Protein AF-A0A0R0M544-F1 (afdb_monomer)

Sequence (242 aa):
MTKYNQKIAHIERIIMSGCTCKTCDVNGPKRNYKEYPSLDCNINCKKNGKVEQECSCSGSFKCPGGKNVFHSDHFLSLEKLKTSQEGDPKSENIIKNCIDVGDEVEHISILFRDTVKDDTLIANLFVTNSGINPSNPNSLHNINFPIDIFQNKTDIQIGTGEINKNPANMTNNDLQSQYYDYETENFCEQIGGDFFEDGNVTTALIGSLFFLSALSIGLGFLYEKYRKKTKKTNPEDSNNVI

Secondary structure (DSSP, 8-state):
-------EEEEEEEEETTEEEE-EEEE-SS-EEEE--EEEEEEE--TTS--EEEEEEE--TTSTT---EEEETTSB-HHHHHH--BS-HHHHHHHHIIIII--SEEEEEEEEEEEEETTEEEEEEEEEETTS-TTS-EEEEEEEEEGGGBSSGGGEEEEEE-------------------------------S-----TTTHHHHHHHHHHHHHHHHHHHHHHHHHHHHHTT--S-SSS---

Mean predicted aligned error: 16.45 Å

Nearest PDB structures (foldseek):
  7xy1-assembly1_A  TM=2.026E-01  e=3.490E-01  Klebsiella phage Kp9
  3kg8-assembly1_A  TM=1.741E-01  e=7.824E+00  Lyngbya majuscula

Foldseek 3Di:
DDPPQPFWKFFQWFQAPQFIDGKAWAQDPVHIDIDGKKKKKKWFQDAVDQIWIKMKIWYDCRHDLGIAIDIDRAFFDLVCCLPFWPDDVVSNCQSVCSHPGSAQWGMKMWIWDRIDDPQWIFIKIWTDTPPDDPPDTDIDGGTIGHCVRTPDSVSTDMDIDRPPPPPPDDDDDDDDDDDDDDPRDNDGPRPPDDPPPPPPPVCVVVVVVVVVVVVVVVVVVVVVVVVVVVVPDDPPDPDDDD

Organism: NCBI:txid146866

Radius of gyration: 29.12 Å; Cα contacts (8 Å, |Δi|>4): 395; chains: 1; bounding box: 126×42×43 Å

pLDDT: mean 72.53, std 20.93, range [26.78, 96.5]

Structure (mmCIF, N/CA/C/O backbone):
data_AF-A0A0R0M544-F1
#
_entry.id   AF-A0A0R0M544-F1
#
loop_
_atom_site.group_PDB
_atom_site.id
_atom_site.type_symbol
_atom_site.label_atom_id
_atom_site.label_alt_id
_atom_site.label_comp_id
_atom_site.label_asym_id
_atom_site.label_entity_id
_atom_site.label_seq_id
_atom_site.pdbx_PDB_ins_code
_atom_site.Cartn_x
_atom_site.Cartn_y
_atom_site.Cartn_z
_atom_site.occupancy
_atom_site.B_iso_or_equiv
_atom_site.auth_seq_id
_atom_site.auth_comp_id
_atom_site.auth_asym_id
_atom_site.auth_atom_id
_atom_site.pdbx_PDB_model_num
ATOM 1 N N . MET A 1 1 ? 36.019 -11.317 -4.152 1.00 37.19 1 MET A N 1
ATOM 2 C CA . MET A 1 1 ? 34.815 -10.740 -3.514 1.00 37.19 1 MET A CA 1
ATOM 3 C C . MET A 1 1 ? 33.640 -10.936 -4.452 1.00 37.19 1 MET A C 1
ATOM 5 O O . MET A 1 1 ? 33.582 -10.294 -5.493 1.00 37.19 1 MET A O 1
ATOM 9 N N . THR A 1 2 ? 32.774 -11.893 -4.141 1.00 35.91 2 THR A N 1
ATOM 10 C CA . THR A 1 2 ? 31.598 -12.244 -4.943 1.00 35.91 2 THR A CA 1
ATOM 11 C C . THR A 1 2 ? 30.612 -11.079 -4.890 1.00 35.91 2 THR A C 1
ATOM 13 O O . THR A 1 2 ? 30.138 -10.724 -3.812 1.00 35.91 2 THR A O 1
ATOM 16 N N . LYS A 1 3 ? 30.344 -10.435 -6.033 1.00 39.41 3 LYS A N 1
ATOM 17 C CA . LYS A 1 3 ? 29.263 -9.450 -6.147 1.00 39.41 3 LYS A CA 1
ATOM 18 C C . LYS A 1 3 ? 27.957 -10.208 -5.915 1.00 39.41 3 LYS A C 1
ATOM 20 O O . LYS A 1 3 ? 27.537 -10.975 -6.775 1.00 39.41 3 LYS A O 1
ATOM 25 N N . TYR A 1 4 ? 27.361 -10.056 -4.736 1.00 44.44 4 TYR A N 1
ATOM 26 C CA . TYR A 1 4 ? 26.004 -10.527 -4.492 1.00 44.44 4 TYR A CA 1
ATOM 27 C C . TYR A 1 4 ? 25.073 -9.707 -5.385 1.00 44.44 4 TYR A C 1
ATOM 29 O O . TYR A 1 4 ? 24.724 -8.573 -5.061 1.00 44.44 4 TYR A O 1
ATOM 37 N N . ASN A 1 5 ? 24.703 -10.271 -6.532 1.00 47.81 5 ASN A N 1
ATOM 38 C CA . ASN A 1 5 ? 23.567 -9.802 -7.309 1.00 47.81 5 ASN A CA 1
ATOM 39 C C . ASN A 1 5 ? 22.312 -10.139 -6.495 1.00 47.81 5 ASN A C 1
ATOM 41 O O . ASN A 1 5 ? 21.701 -11.187 -6.685 1.00 47.81 5 ASN A O 1
ATOM 45 N N . GLN A 1 6 ? 21.967 -9.292 -5.523 1.00 56.00 6 GLN A N 1
ATOM 46 C CA . GLN A 1 6 ? 20.642 -9.351 -4.921 1.00 56.00 6 GLN A CA 1
ATOM 47 C C . GLN A 1 6 ? 19.646 -9.016 -6.029 1.00 56.00 6 GLN A C 1
ATOM 49 O O . GLN A 1 6 ? 19.652 -7.904 -6.557 1.00 56.00 6 GLN A O 1
ATOM 54 N N . LYS A 1 7 ? 18.836 -10.005 -6.412 1.00 66.12 7 LYS A N 1
ATOM 55 C CA . LYS A 1 7 ? 17.634 -9.765 -7.205 1.00 66.12 7 LYS A CA 1
ATOM 56 C C . LYS A 1 7 ? 16.726 -8.899 -6.344 1.00 66.12 7 LYS A C 1
ATOM 58 O O . LYS A 1 7 ? 16.333 -9.321 -5.260 1.00 66.12 7 LYS A O 1
ATOM 63 N N . ILE A 1 8 ? 16.485 -7.675 -6.789 1.00 79.94 8 ILE A N 1
ATOM 64 C CA . ILE A 1 8 ? 15.578 -6.752 -6.115 1.00 79.94 8 ILE A CA 1
ATOM 65 C C . ILE A 1 8 ? 14.262 -6.831 -6.880 1.00 79.94 8 ILE A C 1
ATOM 67 O O . ILE A 1 8 ? 14.240 -6.746 -8.112 1.00 79.94 8 ILE A O 1
ATOM 71 N N . ALA A 1 9 ? 13.184 -7.082 -6.149 1.00 89.50 9 ALA A N 1
ATOM 72 C CA . ALA A 1 9 ? 11.846 -7.086 -6.703 1.00 89.50 9 ALA A CA 1
ATOM 73 C C . ALA A 1 9 ? 11.244 -5.682 -6.580 1.00 89.50 9 ALA A C 1
ATOM 75 O O . ALA A 1 9 ? 11.550 -4.954 -5.635 1.00 89.50 9 ALA A O 1
ATOM 76 N N . HIS A 1 10 ? 10.419 -5.295 -7.549 1.00 92.00 10 HIS A N 1
ATOM 77 C CA . HIS A 1 10 ? 9.778 -3.987 -7.597 1.00 92.00 10 HIS A CA 1
ATOM 78 C C . HIS A 1 10 ? 8.298 -4.110 -7.976 1.00 92.00 10 HIS A C 1
ATOM 80 O O . HIS A 1 10 ? 7.918 -5.032 -8.698 1.00 92.00 10 HIS A O 1
ATOM 86 N N . ILE A 1 11 ? 7.469 -3.167 -7.532 1.00 92.31 11 ILE A N 1
ATOM 87 C CA . ILE A 1 11 ? 6.083 -3.022 -7.984 1.00 92.31 11 ILE A CA 1
ATOM 88 C C . ILE A 1 11 ? 6.096 -2.545 -9.438 1.00 92.31 11 ILE A C 1
ATOM 90 O O . ILE A 1 11 ? 6.441 -1.401 -9.719 1.00 92.31 11 ILE A O 1
ATOM 94 N N . GLU A 1 12 ? 5.704 -3.402 -10.377 1.00 92.38 12 GLU A N 1
ATOM 95 C CA . GLU A 1 12 ? 5.626 -3.042 -11.797 1.00 92.38 12 GLU A CA 1
ATOM 96 C C . GLU A 1 12 ? 4.269 -2.461 -12.189 1.00 92.38 12 GLU A C 1
ATOM 98 O O . GLU A 1 12 ? 4.176 -1.649 -13.117 1.00 92.38 12 GLU A O 1
ATOM 103 N N . ARG A 1 13 ? 3.211 -2.876 -11.487 1.00 92.25 13 ARG A N 1
ATOM 104 C CA . ARG A 1 13 ? 1.839 -2.465 -11.770 1.00 92.25 13 ARG A CA 1
ATOM 105 C C . ARG A 1 13 ? 1.006 -2.390 -10.499 1.00 92.25 13 ARG A C 1
ATOM 107 O O . ARG A 1 13 ? 1.113 -3.263 -9.641 1.00 92.25 13 ARG A O 1
ATOM 114 N N . ILE A 1 14 ? 0.147 -1.381 -10.442 1.00 93.38 14 ILE A N 1
ATOM 115 C CA . ILE A 1 14 ? -0.901 -1.189 -9.443 1.00 93.38 14 ILE A CA 1
ATOM 116 C C . ILE A 1 14 ? -2.210 -0.976 -10.196 1.00 93.38 14 ILE A C 1
ATOM 118 O O . ILE A 1 14 ? -2.293 -0.080 -11.037 1.00 93.38 14 ILE A O 1
ATOM 122 N N . ILE A 1 15 ? -3.217 -1.792 -9.913 1.00 91.44 15 ILE A N 1
ATOM 123 C CA . ILE A 1 15 ? -4.563 -1.668 -10.467 1.00 91.44 15 ILE A CA 1
ATOM 124 C C . ILE A 1 15 ? -5.453 -1.091 -9.375 1.00 91.44 15 ILE A C 1
ATOM 126 O O . ILE A 1 15 ? -5.646 -1.710 -8.340 1.00 91.44 15 ILE A O 1
ATOM 130 N N . MET A 1 16 ? -5.998 0.097 -9.597 1.00 91.06 16 MET A N 1
ATOM 131 C CA . MET A 1 16 ? -6.811 0.809 -8.622 1.00 91.06 16 MET A CA 1
ATOM 132 C C . MET A 1 16 ? -8.081 1.311 -9.299 1.00 91.06 16 MET A C 1
ATOM 134 O O . MET A 1 16 ? -8.016 2.062 -10.272 1.00 91.06 16 MET A O 1
ATOM 138 N N . SER A 1 17 ? -9.242 0.863 -8.813 1.00 85.19 17 SER A N 1
ATOM 139 C CA . SER A 1 17 ? -10.556 1.248 -9.356 1.00 85.19 17 SER A CA 1
ATOM 140 C C . SER A 1 17 ? -10.690 1.001 -10.873 1.00 85.19 17 SER A C 1
ATOM 142 O O . SER A 1 17 ? -11.309 1.781 -11.590 1.00 85.19 17 SER A O 1
ATOM 144 N N . GLY A 1 18 ? -10.075 -0.076 -11.380 1.00 83.25 18 GLY A N 1
ATOM 145 C CA . GLY A 1 18 ? -10.061 -0.424 -12.810 1.00 83.25 18 GLY A CA 1
ATOM 146 C C . GLY A 1 18 ? -9.061 0.365 -13.668 1.00 83.25 18 GLY A C 1
ATOM 147 O O . GLY A 1 18 ? -8.950 0.099 -14.865 1.00 83.25 18 GLY A O 1
ATOM 148 N N . CYS A 1 19 ? -8.309 1.293 -13.072 1.00 87.06 19 CYS A N 1
ATOM 149 C CA . CYS A 1 19 ? -7.230 2.034 -13.717 1.00 87.06 19 CYS A CA 1
ATOM 150 C C . CYS A 1 19 ? -5.865 1.467 -13.327 1.00 87.06 19 CYS A C 1
ATOM 152 O O . CYS A 1 19 ? -5.709 0.860 -12.271 1.00 87.06 19 CYS A O 1
ATOM 154 N N . THR A 1 20 ? -4.864 1.654 -14.187 1.00 89.69 20 THR A N 1
ATOM 155 C CA . THR A 1 20 ? -3.539 1.055 -14.002 1.00 89.69 20 THR A CA 1
ATOM 156 C C . THR A 1 20 ? -2.454 2.118 -13.856 1.00 89.69 20 THR A C 1
ATOM 158 O O . THR A 1 20 ? -2.200 2.882 -14.785 1.00 89.69 20 THR A O 1
ATOM 161 N N . CYS A 1 21 ? -1.735 2.100 -12.735 1.00 90.75 21 CYS A N 1
ATOM 162 C CA . CYS A 1 21 ? -0.418 2.717 -12.612 1.00 90.75 21 CYS A CA 1
ATOM 163 C C . CYS A 1 21 ? 0.647 1.672 -12.955 1.00 90.75 21 CYS A C 1
ATOM 165 O O . CYS A 1 21 ? 0.691 0.608 -12.341 1.00 90.75 21 CYS A O 1
ATOM 167 N N . LYS A 1 22 ? 1.508 1.947 -13.935 1.00 91.25 22 LYS A N 1
ATOM 168 C CA . LYS A 1 22 ? 2.548 1.013 -14.391 1.00 91.25 22 LYS A CA 1
ATOM 169 C C . LYS A 1 22 ? 3.903 1.692 -14.494 1.00 91.25 22 LYS A C 1
ATOM 171 O O . LYS A 1 22 ? 3.987 2.913 -14.615 1.00 91.25 22 LYS A O 1
ATOM 176 N N . THR A 1 23 ? 4.956 0.884 -14.481 1.00 90.94 23 THR A N 1
ATOM 177 C CA . THR A 1 23 ? 6.313 1.348 -14.780 1.00 90.94 23 THR A CA 1
ATOM 178 C C . THR A 1 23 ? 6.417 1.944 -16.174 1.00 90.94 23 THR A C 1
ATOM 180 O O . THR A 1 23 ? 5.726 1.501 -17.095 1.00 90.94 23 THR A O 1
ATOM 183 N N . CYS A 1 24 ? 7.360 2.863 -16.354 1.00 89.12 24 CYS A N 1
ATOM 184 C CA . CYS A 1 24 ? 7.710 3.406 -17.659 1.00 89.12 24 CYS A CA 1
ATOM 185 C C . CYS A 1 24 ? 9.232 3.487 -17.831 1.00 89.12 24 CYS A C 1
ATOM 187 O O . CYS A 1 24 ? 9.973 3.664 -16.860 1.00 89.12 24 CYS A O 1
ATOM 189 N N . ASP A 1 25 ? 9.693 3.385 -19.076 1.00 89.88 25 ASP A N 1
ATOM 190 C CA . ASP A 1 25 ? 11.085 3.654 -19.425 1.00 89.88 25 ASP A CA 1
ATOM 191 C C . ASP A 1 25 ? 11.273 5.155 -19.678 1.00 89.88 25 ASP A C 1
ATOM 193 O O . ASP A 1 25 ? 10.576 5.765 -20.492 1.00 89.88 25 ASP A O 1
ATOM 197 N N . VAL A 1 26 ? 12.238 5.752 -18.982 1.00 87.25 26 VAL A N 1
ATOM 198 C CA . VAL A 1 26 ? 12.587 7.169 -19.086 1.00 87.25 26 VAL A CA 1
ATOM 199 C C . VAL A 1 26 ? 13.962 7.310 -19.717 1.00 87.25 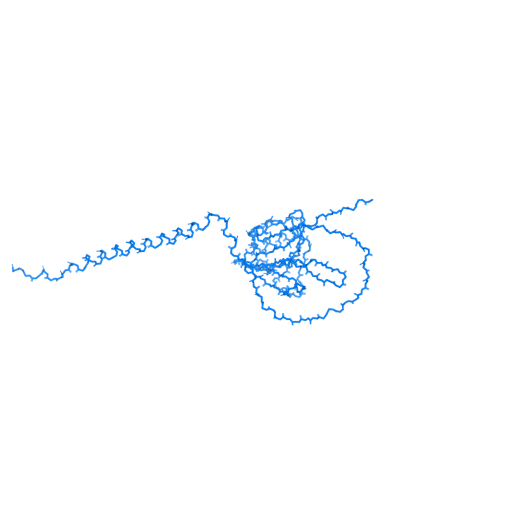26 VAL A C 1
ATOM 201 O O . VAL A 1 26 ? 14.952 6.740 -19.247 1.00 87.25 26 VAL A O 1
ATOM 204 N N . ASN A 1 27 ? 14.039 8.132 -20.763 1.00 86.69 27 ASN A N 1
ATOM 205 C CA . ASN A 1 27 ? 15.296 8.494 -21.406 1.00 86.69 27 ASN A CA 1
ATOM 206 C C . ASN A 1 27 ? 16.001 9.571 -20.572 1.00 86.69 27 ASN A C 1
ATOM 208 O O . ASN A 1 27 ? 15.703 10.760 -20.671 1.00 86.69 27 ASN A O 1
ATOM 212 N N . GLY A 1 28 ? 16.917 9.149 -19.701 1.00 78.44 28 GLY A N 1
ATOM 213 C CA . GLY A 1 28 ? 17.745 10.060 -18.919 1.00 78.44 28 GLY A CA 1
ATOM 214 C C . GLY A 1 28 ? 18.940 10.601 -19.711 1.00 78.44 28 GLY A C 1
ATOM 215 O O . GLY A 1 28 ? 19.408 9.952 -20.645 1.00 78.44 28 GLY A O 1
ATOM 216 N N . PRO A 1 29 ? 19.540 11.726 -19.280 1.00 77.81 29 PRO A N 1
ATOM 217 C CA . PRO A 1 29 ? 20.679 12.345 -19.970 1.00 77.81 29 PRO A CA 1
ATOM 218 C C . PRO A 1 29 ? 21.936 11.460 -20.030 1.00 77.81 29 PRO A C 1
ATOM 220 O O . PRO A 1 29 ? 22.823 11.704 -20.839 1.00 77.81 29 PRO A O 1
ATOM 223 N N . LYS A 1 30 ? 22.039 10.447 -19.158 1.00 80.88 30 LYS A N 1
ATOM 224 C CA . LYS A 1 30 ? 23.198 9.538 -19.073 1.00 80.88 30 LYS A CA 1
ATOM 225 C C . LYS A 1 30 ? 22.870 8.085 -19.398 1.00 80.88 30 LYS A C 1
ATOM 227 O O . LYS A 1 30 ? 23.765 7.328 -19.759 1.00 80.88 30 LYS A O 1
ATOM 232 N N . ARG A 1 31 ? 21.621 7.675 -19.184 1.00 82.19 31 ARG A N 1
ATOM 233 C CA . ARG A 1 31 ? 21.133 6.315 -19.419 1.00 82.19 31 ARG A CA 1
ATOM 234 C C . ARG A 1 31 ? 19.617 6.293 -19.361 1.00 82.19 31 ARG A C 1
ATOM 236 O O . ARG A 1 31 ? 19.020 7.089 -18.634 1.00 82.19 31 ARG A O 1
ATOM 243 N N . ASN A 1 32 ? 19.042 5.310 -20.032 1.00 86.12 32 ASN A N 1
ATOM 244 C CA . ASN A 1 32 ? 17.647 4.956 -19.844 1.00 86.12 32 ASN A CA 1
ATOM 245 C C . ASN A 1 32 ? 17.492 4.254 -18.493 1.00 86.12 32 ASN A C 1
ATOM 247 O O . ASN A 1 32 ? 18.381 3.511 -18.061 1.00 86.12 32 ASN A O 1
ATOM 251 N N . TYR A 1 33 ? 16.396 4.528 -17.801 1.00 86.62 33 TYR A N 1
ATOM 252 C CA . TYR A 1 33 ? 16.069 3.903 -16.525 1.00 86.62 33 TYR A CA 1
ATOM 253 C C . TYR A 1 33 ? 14.560 3.718 -16.401 1.00 86.62 33 TYR A C 1
ATOM 255 O O . TYR A 1 33 ? 13.795 4.423 -17.054 1.00 86.62 33 TYR A O 1
ATOM 263 N N . LYS A 1 34 ? 14.147 2.769 -15.560 1.00 89.38 34 LYS A N 1
ATOM 264 C CA . LYS A 1 34 ? 12.739 2.553 -15.234 1.00 89.38 34 LYS A CA 1
ATOM 265 C C . LYS A 1 34 ? 12.322 3.456 -14.080 1.00 89.38 34 LYS A C 1
ATOM 267 O O . LYS A 1 34 ? 13.028 3.520 -13.074 1.00 89.38 34 LYS A O 1
ATOM 272 N N . GLU A 1 35 ? 11.186 4.121 -14.233 1.00 90.31 35 GLU A N 1
ATOM 273 C CA . GLU A 1 35 ? 10.434 4.716 -13.127 1.00 90.31 35 GLU A CA 1
ATOM 274 C C . GLU A 1 35 ? 9.317 3.749 -12.721 1.00 90.31 35 GLU A C 1
ATOM 276 O O . GLU A 1 35 ? 8.675 3.136 -13.581 1.00 90.31 35 GLU A O 1
ATOM 281 N N . TYR A 1 36 ? 9.092 3.621 -11.416 1.00 91.81 36 TYR A N 1
ATOM 282 C CA . TYR A 1 36 ? 8.084 2.737 -10.831 1.00 91.81 36 TYR A CA 1
ATOM 283 C C . TYR A 1 36 ? 6.892 3.552 -10.315 1.00 91.81 36 TYR A C 1
ATOM 285 O O . TYR A 1 36 ? 7.071 4.716 -9.943 1.00 91.81 36 TYR A O 1
ATOM 293 N N . PRO A 1 37 ? 5.673 2.983 -10.312 1.00 92.19 37 PRO A N 1
ATOM 294 C CA . PRO A 1 37 ? 4.515 3.663 -9.754 1.00 92.19 37 PRO A CA 1
ATOM 295 C C . PRO A 1 37 ? 4.693 3.887 -8.248 1.00 92.19 37 PRO A C 1
ATOM 297 O O . PRO A 1 37 ? 5.232 3.034 -7.541 1.00 92.19 37 PRO A O 1
ATOM 300 N N . SER A 1 38 ? 4.214 5.026 -7.753 1.00 92.19 38 SER A N 1
ATOM 301 C CA . SER A 1 38 ? 4.112 5.287 -6.318 1.00 92.19 38 SER A CA 1
ATOM 302 C C . SER A 1 38 ? 2.742 4.878 -5.788 1.00 92.19 38 SER A C 1
ATOM 304 O O . SER A 1 38 ? 1.753 4.902 -6.525 1.00 92.19 38 SER A O 1
ATOM 306 N N . LEU A 1 39 ? 2.693 4.533 -4.502 1.00 95.25 39 LEU A N 1
ATOM 307 C CA . LEU A 1 39 ? 1.472 4.214 -3.772 1.00 95.25 39 LEU A CA 1
ATOM 308 C C . LEU A 1 39 ? 1.488 4.927 -2.421 1.00 95.25 39 LEU A C 1
ATOM 310 O O . LEU A 1 39 ? 2.406 4.725 -1.624 1.00 95.25 39 LEU A O 1
ATOM 314 N N . ASP A 1 40 ? 0.465 5.733 -2.175 1.00 95.44 40 ASP A N 1
ATOM 315 C CA . ASP A 1 40 ? 0.236 6.432 -0.911 1.00 95.44 40 ASP A CA 1
ATOM 316 C C . ASP A 1 40 ? -1.172 6.110 -0.421 1.00 95.44 40 ASP A C 1
ATOM 318 O O . ASP A 1 40 ? -2.113 6.126 -1.211 1.00 95.44 40 ASP A O 1
ATOM 322 N N . CYS A 1 41 ? -1.312 5.799 0.859 1.00 96.50 41 CYS A N 1
ATOM 323 C CA . CYS A 1 41 ? -2.588 5.522 1.492 1.00 96.50 41 CYS A CA 1
ATOM 324 C C . CYS A 1 41 ? -2.769 6.384 2.732 1.00 96.50 41 CYS A C 1
ATOM 326 O O . CYS A 1 41 ? -2.045 6.244 3.717 1.00 96.50 41 CYS A O 1
ATOM 328 N N . ASN A 1 42 ? -3.790 7.225 2.688 1.00 94.88 42 ASN A N 1
ATOM 329 C CA . ASN A 1 42 ? -4.247 8.061 3.781 1.00 94.88 42 ASN A CA 1
ATOM 330 C C . ASN A 1 42 ? -5.345 7.325 4.545 1.00 94.88 42 ASN A C 1
ATOM 332 O O . ASN A 1 42 ? -6.256 6.768 3.939 1.00 94.88 42 ASN A O 1
ATOM 336 N N . ILE A 1 43 ? -5.264 7.297 5.871 1.00 94.38 43 ILE A N 1
ATOM 337 C CA . ILE A 1 43 ? -6.261 6.676 6.741 1.00 94.38 43 ILE A CA 1
ATOM 338 C C . ILE A 1 43 ? -6.684 7.716 7.767 1.00 94.38 43 ILE A C 1
ATOM 340 O O . ILE A 1 43 ? -5.879 8.204 8.562 1.00 94.38 43 ILE A O 1
ATOM 344 N N . ASN A 1 44 ? -7.968 8.051 7.732 1.00 92.19 44 ASN A N 1
ATOM 345 C CA . ASN A 1 44 ? -8.590 8.984 8.648 1.00 92.19 44 ASN A CA 1
ATOM 346 C C . ASN A 1 44 ? -9.087 8.221 9.881 1.00 92.19 44 ASN A C 1
ATOM 348 O O . ASN A 1 44 ? -10.001 7.390 9.798 1.00 92.19 44 ASN A O 1
ATOM 352 N N . CYS A 1 45 ? -8.457 8.491 11.018 1.00 90.94 45 CYS A N 1
ATOM 353 C CA . CYS A 1 45 ? -8.712 7.812 12.275 1.00 90.94 45 CYS A CA 1
ATOM 354 C C . CYS A 1 45 ? -9.935 8.469 12.930 1.00 90.94 45 CYS A C 1
ATOM 356 O O . CYS A 1 45 ? -9.905 9.641 13.300 1.00 90.94 45 CYS A O 1
ATOM 358 N N . LYS A 1 46 ? -11.048 7.740 13.062 1.00 81.94 46 LYS A N 1
ATOM 359 C CA . LYS A 1 46 ? -12.288 8.295 13.628 1.00 81.94 46 LYS A CA 1
ATOM 360 C C . LYS A 1 46 ? -12.635 7.632 14.951 1.00 81.94 46 LYS A C 1
ATOM 362 O O . LYS A 1 46 ? -12.976 6.452 14.981 1.00 81.94 46 LYS A O 1
ATOM 367 N N . LYS A 1 47 ? -12.671 8.420 16.030 1.00 77.06 47 LYS A N 1
ATOM 368 C CA . LYS A 1 47 ? -13.248 7.976 17.303 1.00 77.06 47 LYS A CA 1
ATOM 369 C C . LYS A 1 47 ? -14.734 7.667 17.115 1.00 77.06 47 LYS A C 1
ATOM 371 O O . LYS A 1 47 ? -15.506 8.546 16.734 1.00 77.06 47 LYS A O 1
ATOM 376 N N . ASN A 1 48 ? -15.144 6.435 17.418 1.00 73.50 48 ASN A N 1
ATOM 377 C CA . ASN A 1 48 ? -16.537 5.967 17.326 1.00 73.50 48 ASN A CA 1
ATOM 378 C C . ASN A 1 48 ? -17.168 6.078 15.922 1.00 73.50 48 ASN A C 1
ATOM 380 O O . ASN A 1 48 ? -18.392 6.162 15.797 1.00 73.50 48 ASN A O 1
ATOM 384 N N . GLY A 1 49 ? -16.350 6.090 14.868 1.00 79.69 49 GLY A N 1
ATOM 385 C CA . GLY A 1 49 ? -16.796 6.163 13.479 1.00 79.69 49 GLY A CA 1
ATOM 386 C C . GLY A 1 49 ? -16.221 5.035 12.634 1.00 79.69 49 GLY A C 1
ATOM 387 O O . GLY A 1 49 ? -15.341 4.293 13.062 1.00 79.69 49 GLY A O 1
ATOM 388 N N . LYS A 1 50 ? -16.713 4.913 11.399 1.00 86.06 50 LYS A N 1
ATOM 389 C CA . LYS A 1 50 ? -16.060 4.056 10.412 1.00 86.06 50 LYS A CA 1
ATOM 390 C C . LYS A 1 50 ? -14.755 4.728 9.986 1.00 86.06 50 LYS A C 1
ATOM 392 O O . LYS A 1 50 ? -14.783 5.870 9.533 1.00 86.06 50 LYS A O 1
ATOM 397 N N . VAL A 1 51 ? -13.646 4.012 10.124 1.00 91.44 51 VAL A N 1
ATOM 398 C CA . VAL A 1 51 ? -12.347 4.423 9.584 1.00 91.44 51 VAL A CA 1
ATOM 399 C C . VAL A 1 51 ? -12.465 4.537 8.068 1.00 91.44 51 VAL A C 1
ATOM 401 O O . VAL A 1 51 ? -12.964 3.626 7.401 1.00 91.44 51 VAL A O 1
ATOM 404 N N . GLU A 1 52 ? -12.026 5.670 7.539 1.00 92.06 52 GLU A N 1
ATOM 405 C CA . GLU A 1 52 ? -11.975 5.930 6.105 1.00 92.06 52 GLU A CA 1
ATOM 406 C C . GLU A 1 52 ? -10.531 5.817 5.647 1.00 92.06 52 GLU A C 1
ATOM 408 O O . GLU A 1 52 ? -9.615 6.236 6.352 1.00 92.06 52 GLU A O 1
ATOM 413 N N . GLN A 1 53 ? -10.333 5.236 4.473 1.00 94.31 53 GLN A N 1
ATOM 414 C CA . GLN A 1 53 ? -9.048 5.249 3.801 1.00 94.31 53 GLN A CA 1
ATOM 415 C C . GLN A 1 53 ? -9.237 5.863 2.423 1.00 94.31 53 GLN A C 1
ATOM 417 O O . GLN A 1 53 ? -10.303 5.717 1.831 1.00 94.31 53 GLN A O 1
ATOM 422 N N . GLU A 1 54 ? -8.187 6.481 1.916 1.00 95.94 54 GLU A N 1
ATOM 423 C CA . GLU A 1 54 ? -8.063 6.889 0.531 1.00 95.94 54 GLU A CA 1
ATOM 424 C C . GLU A 1 54 ? -6.638 6.567 0.091 1.00 95.94 54 GLU A C 1
ATOM 426 O O . GLU A 1 54 ? -5.664 7.140 0.582 1.00 95.94 54 GLU A O 1
ATOM 431 N N . CYS A 1 55 ? -6.510 5.618 -0.824 1.00 96.38 55 CYS A N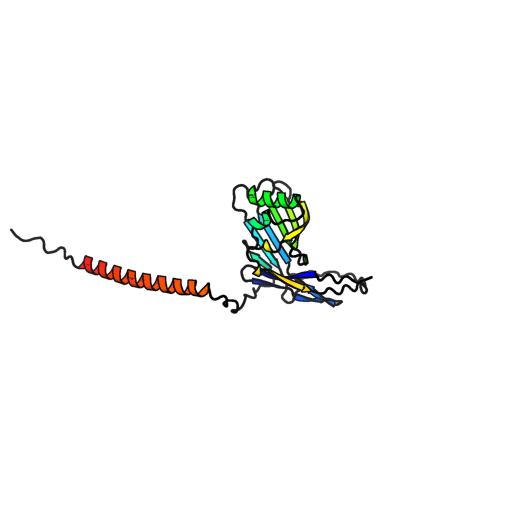 1
ATOM 432 C CA . CYS A 1 55 ? -5.251 5.306 -1.469 1.00 96.38 55 CYS A CA 1
ATOM 433 C C . CYS A 1 55 ? -5.183 5.973 -2.828 1.00 96.38 55 CYS A C 1
ATOM 435 O O . CYS A 1 55 ? -6.182 6.060 -3.538 1.00 96.38 55 CYS A O 1
ATOM 437 N N . SER A 1 56 ? -3.982 6.383 -3.210 1.00 95.19 56 SER A N 1
ATOM 438 C CA . SER A 1 56 ? -3.676 6.866 -4.541 1.00 95.19 56 SER A CA 1
ATOM 439 C C . SER A 1 56 ? -2.473 6.128 -5.105 1.00 95.19 56 SER A C 1
ATOM 441 O O . SER A 1 56 ? -1.469 5.919 -4.418 1.00 95.19 56 SER A O 1
ATOM 443 N N . CYS A 1 57 ? -2.570 5.731 -6.369 1.00 94.12 57 CYS A N 1
ATOM 444 C CA . CYS A 1 57 ? -1.403 5.339 -7.141 1.00 94.12 57 CYS A CA 1
ATOM 445 C C . CYS A 1 57 ? -1.062 6.449 -8.130 1.00 94.12 57 CYS A C 1
ATOM 447 O O . CYS A 1 57 ? -1.961 7.097 -8.673 1.00 94.12 57 CYS A O 1
ATOM 449 N N . SER A 1 58 ? 0.229 6.669 -8.390 1.00 90.75 58 SER A N 1
ATOM 450 C CA . SER A 1 58 ? 0.627 7.594 -9.450 1.00 90.75 58 SER A CA 1
ATOM 451 C C . SER A 1 58 ? 1.807 7.123 -10.285 1.00 90.75 58 SER A C 1
ATOM 453 O O . SER A 1 58 ? 2.746 6.508 -9.782 1.00 90.75 58 SER A O 1
ATOM 455 N N . GLY A 1 59 ? 1.747 7.424 -11.582 1.00 86.88 59 GLY A N 1
ATOM 456 C CA . GLY A 1 59 ? 2.894 7.323 -12.481 1.00 86.88 59 GLY A CA 1
ATOM 457 C C . GLY A 1 59 ? 3.869 8.486 -12.274 1.00 86.88 59 GLY A C 1
ATOM 458 O O . GLY A 1 59 ? 3.499 9.545 -11.768 1.00 86.88 59 GLY A O 1
ATOM 459 N N . SER A 1 60 ? 5.126 8.315 -12.684 1.00 82.12 60 SER A N 1
ATOM 460 C CA . SER A 1 60 ? 6.113 9.398 -12.619 1.00 82.12 60 SER A CA 1
ATOM 461 C C . SER A 1 60 ? 5.807 10.489 -13.648 1.00 82.12 60 SER A C 1
ATOM 463 O O . SER A 1 60 ? 5.493 10.197 -14.797 1.00 82.12 60 SER A O 1
ATOM 465 N N . PHE A 1 61 ? 6.009 11.758 -13.278 1.00 83.56 61 PHE A N 1
ATOM 466 C CA . PHE A 1 61 ? 5.937 12.897 -14.209 1.00 83.56 61 PHE A CA 1
ATOM 467 C C . PHE A 1 61 ? 6.957 12.803 -15.355 1.00 83.56 61 PHE A C 1
ATOM 469 O O . PHE A 1 61 ? 6.834 13.498 -16.358 1.00 83.56 61 PHE A O 1
ATOM 476 N N . LYS A 1 62 ? 7.978 11.951 -15.206 1.00 85.31 62 LYS A N 1
ATOM 477 C CA . LYS A 1 62 ? 8.984 11.694 -16.239 1.00 85.31 62 LYS A CA 1
ATOM 478 C C . LYS A 1 62 ? 8.545 10.645 -17.261 1.00 85.31 62 LYS A C 1
ATOM 480 O O . LYS A 1 62 ? 9.262 10.428 -18.237 1.00 85.31 62 LYS A O 1
ATOM 485 N N . CYS A 1 63 ? 7.417 9.974 -17.032 1.00 85.06 63 CYS A N 1
ATOM 486 C CA . CYS A 1 63 ? 6.882 9.008 -17.974 1.00 85.06 63 CYS A CA 1
ATOM 487 C C . CYS A 1 63 ? 6.353 9.699 -19.237 1.00 85.06 63 CYS A C 1
ATOM 489 O O . CYS A 1 63 ? 5.781 10.790 -19.153 1.00 85.06 63 CYS A O 1
ATOM 491 N N . PRO A 1 64 ? 6.471 9.055 -20.411 1.00 77.12 64 PRO A N 1
ATOM 492 C CA . PRO A 1 64 ? 5.713 9.462 -21.588 1.00 77.12 64 PRO A CA 1
ATOM 493 C C . PRO A 1 64 ? 4.214 9.458 -21.252 1.00 77.12 64 PRO A C 1
ATOM 495 O O . PRO A 1 64 ? 3.689 8.435 -20.819 1.00 77.12 64 PRO A O 1
ATOM 498 N N . GLY A 1 65 ? 3.543 10.600 -21.413 1.00 76.12 65 GLY A N 1
ATOM 499 C CA . GLY A 1 65 ? 2.144 10.786 -20.999 1.00 76.12 65 GLY A CA 1
ATOM 500 C C . GLY A 1 65 ? 1.953 11.479 -19.645 1.00 76.12 65 GLY A C 1
ATOM 501 O O . GLY A 1 65 ? 0.817 11.735 -19.268 1.00 76.12 65 GLY A O 1
ATOM 502 N N . GLY A 1 66 ? 3.034 11.837 -18.944 1.00 78.00 66 GLY A N 1
ATOM 503 C CA . GLY A 1 66 ? 2.973 12.643 -17.725 1.00 78.00 66 GLY A CA 1
ATOM 504 C C . GLY A 1 66 ? 2.544 11.871 -16.474 1.00 78.00 66 GLY A C 1
ATOM 505 O O . GLY A 1 66 ? 2.597 10.640 -16.414 1.00 78.00 66 GLY A O 1
ATOM 506 N N . LYS A 1 67 ? 2.171 12.624 -15.431 1.00 80.12 67 LYS A N 1
ATOM 507 C CA . LYS A 1 67 ? 1.735 12.076 -14.142 1.00 80.12 67 LYS A CA 1
ATOM 508 C C . LYS A 1 67 ? 0.246 11.744 -14.205 1.00 80.12 67 LYS A C 1
ATOM 510 O O . LYS A 1 67 ? -0.575 12.647 -14.128 1.00 80.12 67 LYS A O 1
ATOM 515 N N . ASN A 1 68 ? -0.077 10.456 -14.226 1.00 82.62 68 ASN A N 1
ATOM 516 C CA . ASN A 1 68 ? -1.438 9.980 -13.978 1.00 82.62 68 ASN A CA 1
ATOM 517 C C . ASN A 1 68 ? -1.611 9.641 -12.498 1.00 82.62 68 ASN A C 1
ATOM 519 O O . ASN A 1 68 ? -0.702 9.050 -11.908 1.00 82.62 68 ASN A O 1
ATOM 523 N N . VAL A 1 69 ? -2.758 9.994 -11.912 1.00 87.94 69 VAL A N 1
ATOM 524 C CA . VAL A 1 69 ? -3.113 9.672 -10.519 1.00 87.94 69 VAL A CA 1
ATOM 525 C C . VAL A 1 69 ? -4.493 9.030 -10.483 1.00 87.94 69 VAL A C 1
ATOM 527 O O . VAL A 1 69 ? -5.436 9.562 -11.068 1.00 87.94 69 VAL A O 1
ATOM 530 N N . PHE A 1 70 ? -4.609 7.903 -9.788 1.00 91.19 70 PHE A N 1
ATOM 531 C CA . PHE A 1 70 ? -5.873 7.196 -9.576 1.00 91.19 70 PHE A CA 1
ATOM 532 C C . PHE A 1 70 ? -6.087 6.949 -8.087 1.00 91.19 70 PHE A C 1
ATOM 534 O O . PHE A 1 70 ? -5.110 6.779 -7.363 1.00 91.19 70 PHE A O 1
ATOM 541 N N . HIS A 1 71 ? -7.352 6.925 -7.656 1.00 93.19 71 HIS A N 1
ATOM 542 C CA . HIS A 1 71 ? -7.748 6.863 -6.247 1.00 93.19 71 HIS A CA 1
ATOM 543 C C . HIS A 1 71 ? -8.658 5.656 -5.955 1.00 93.19 71 HIS A C 1
ATOM 545 O O . HIS A 1 71 ? -9.404 5.192 -6.829 1.00 93.19 71 HIS A O 1
ATOM 551 N N . SER A 1 72 ? -8.611 5.144 -4.723 1.00 92.25 72 SER A N 1
ATOM 552 C CA . SER A 1 72 ? -9.518 4.114 -4.203 1.00 92.25 72 SER A CA 1
ATOM 553 C C . SER A 1 72 ? -9.663 4.183 -2.685 1.00 92.25 72 SER A C 1
ATOM 555 O O . SER A 1 72 ? -8.673 4.215 -1.958 1.00 92.25 72 SER A O 1
ATOM 557 N N . ASP A 1 73 ? -10.904 4.063 -2.214 1.00 92.81 73 ASP A N 1
ATOM 558 C CA . ASP A 1 73 ? -11.241 4.091 -0.784 1.00 92.81 73 ASP A CA 1
ATOM 559 C C . ASP A 1 73 ? -11.215 2.703 -0.114 1.00 92.81 73 ASP A C 1
ATOM 561 O O . ASP A 1 73 ? -11.668 2.523 1.018 1.00 92.81 73 ASP A O 1
ATOM 565 N N . HIS A 1 74 ? -10.776 1.669 -0.834 1.00 89.12 74 HIS A N 1
ATOM 566 C CA . HIS A 1 74 ? -10.879 0.274 -0.386 1.00 89.12 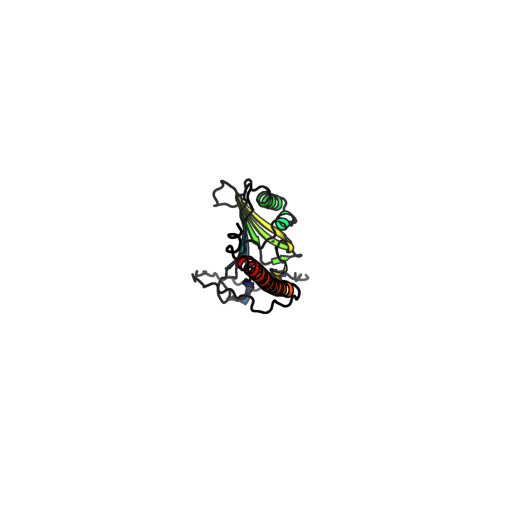74 HIS A CA 1
ATOM 567 C C . HIS A 1 74 ? -9.712 -0.594 -0.870 1.00 89.12 74 HIS A C 1
ATOM 569 O O . HIS A 1 74 ? -9.862 -1.802 -1.058 1.00 89.12 74 HIS A O 1
ATOM 575 N N . PHE A 1 75 ? -8.551 0.021 -1.086 1.00 93.38 75 PHE A N 1
ATOM 576 C CA . PHE A 1 75 ? -7.378 -0.662 -1.622 1.00 93.38 75 PHE A CA 1
ATOM 577 C C . PHE A 1 75 ? -6.658 -1.523 -0.572 1.00 93.38 75 PHE A C 1
ATOM 579 O O . PHE A 1 75 ? -6.238 -2.649 -0.854 1.00 93.38 75 PHE A O 1
ATOM 586 N N . LEU A 1 76 ? -6.543 -1.021 0.660 1.00 93.81 76 LEU A N 1
ATOM 587 C CA . LEU A 1 76 ? -5.968 -1.748 1.790 1.00 93.81 76 LEU A CA 1
ATOM 588 C C . LEU A 1 76 ? -7.039 -2.516 2.565 1.00 93.81 76 LEU A C 1
ATOM 590 O O . LEU A 1 76 ? -8.146 -2.033 2.804 1.00 93.81 76 LEU A O 1
ATOM 594 N N . SER A 1 77 ? -6.665 -3.686 3.068 1.00 94.19 77 SER A N 1
ATOM 595 C CA . SER A 1 77 ? -7.433 -4.398 4.080 1.00 94.19 77 SER A CA 1
ATOM 596 C C . SER A 1 77 ? -7.061 -3.866 5.466 1.00 94.19 77 SER A C 1
ATOM 598 O O . SER A 1 77 ? -6.009 -4.211 6.003 1.00 94.19 77 SER A O 1
ATOM 600 N N . LEU A 1 78 ? -7.925 -3.035 6.062 1.00 92.12 78 LEU A N 1
ATOM 601 C CA . LEU A 1 78 ? -7.673 -2.437 7.385 1.00 92.12 78 LEU A CA 1
ATOM 602 C C . LEU A 1 78 ? -7.439 -3.494 8.475 1.00 92.12 78 LEU A C 1
ATOM 604 O O . LEU A 1 78 ? -6.583 -3.311 9.334 1.00 92.12 78 LEU A O 1
ATOM 608 N N . GLU A 1 79 ? -8.152 -4.623 8.418 1.00 91.19 79 GLU A N 1
ATOM 609 C CA . GLU A 1 79 ? -7.968 -5.725 9.371 1.00 91.19 79 GLU A CA 1
ATOM 610 C C . GLU A 1 79 ? -6.577 -6.345 9.276 1.00 91.19 79 GLU A C 1
ATOM 612 O O . GLU A 1 79 ? -5.930 -6.554 10.298 1.00 91.19 79 GLU A O 1
ATOM 617 N N . LYS A 1 80 ? -6.081 -6.582 8.057 1.00 92.25 80 LYS A N 1
ATOM 618 C CA . LYS A 1 80 ? -4.726 -7.104 7.874 1.00 92.25 80 LYS A CA 1
ATOM 619 C C . LYS A 1 80 ? -3.692 -6.071 8.289 1.00 92.25 80 LYS A C 1
ATOM 621 O O . LYS A 1 80 ? -2.766 -6.419 9.007 1.00 92.25 80 LYS A O 1
ATOM 626 N N . LEU A 1 81 ? -3.892 -4.804 7.921 1.00 90.62 81 LEU A N 1
ATOM 627 C CA . LEU A 1 81 ? -2.978 -3.709 8.242 1.00 90.62 81 LEU A CA 1
ATOM 628 C C . LEU A 1 81 ? -2.716 -3.576 9.755 1.00 90.62 81 LEU A C 1
ATOM 630 O O . LEU A 1 81 ? -1.593 -3.256 10.153 1.00 90.62 81 LEU A O 1
ATOM 634 N N . LYS A 1 82 ? -3.723 -3.870 10.595 1.00 87.44 82 LYS A N 1
ATOM 635 C CA . LYS A 1 82 ? -3.596 -3.911 12.063 1.00 87.44 82 LYS A CA 1
ATOM 636 C C . LYS A 1 82 ? -2.657 -5.000 12.575 1.00 87.44 82 LYS A C 1
ATOM 638 O O . LYS A 1 82 ? -2.044 -4.813 13.619 1.00 87.44 82 LYS A O 1
ATOM 643 N N . THR A 1 83 ? -2.591 -6.143 11.897 1.00 81.12 83 THR A N 1
ATOM 644 C CA . THR A 1 83 ? -1.935 -7.361 12.405 1.00 81.12 83 THR A CA 1
ATOM 645 C C . THR A 1 83 ? -0.673 -7.746 11.641 1.00 81.12 83 THR A C 1
ATOM 647 O O . THR A 1 83 ? 0.017 -8.679 12.032 1.00 81.12 83 THR A O 1
ATOM 650 N N . SER A 1 84 ? -0.402 -7.092 10.515 1.00 71.44 84 SER A N 1
ATOM 651 C CA . SER A 1 84 ? 0.553 -7.560 9.511 1.00 71.44 84 SER A CA 1
ATOM 652 C C . SER A 1 84 ? 1.989 -7.073 9.710 1.00 71.44 84 SER A C 1
ATOM 654 O O . SER A 1 84 ? 2.859 -7.444 8.937 1.00 71.44 84 SER A O 1
ATOM 656 N N . GLN A 1 85 ? 2.264 -6.191 10.666 1.00 68.06 85 GLN A N 1
ATOM 657 C CA . GLN A 1 85 ? 3.565 -5.521 10.743 1.00 68.06 85 GLN A CA 1
ATOM 658 C C . GLN A 1 85 ? 4.593 -6.375 11.481 1.00 68.06 85 GLN A C 1
ATOM 660 O O . GLN A 1 85 ? 4.445 -6.664 12.666 1.00 68.06 85 GLN A O 1
ATOM 665 N N . GLU A 1 86 ? 5.678 -6.731 10.796 1.00 64.06 86 GLU A N 1
ATOM 666 C CA . GLU A 1 86 ? 6.829 -7.373 11.424 1.00 64.06 86 GLU A CA 1
ATOM 667 C C . GLU A 1 86 ? 7.886 -6.325 11.803 1.00 64.06 86 GLU A C 1
ATOM 669 O O . GLU A 1 86 ? 8.492 -5.680 10.944 1.00 64.06 86 GLU A O 1
ATOM 674 N N . GLY A 1 87 ? 8.158 -6.192 13.105 1.00 59.84 87 GLY A N 1
ATOM 675 C CA . GLY A 1 87 ? 9.415 -5.613 13.591 1.00 59.84 87 GLY A CA 1
ATOM 676 C C . GLY A 1 87 ? 9.408 -4.153 14.060 1.00 59.84 87 GLY A C 1
ATOM 677 O O . GLY A 1 87 ? 10.475 -3.673 14.441 1.00 59.84 87 GLY A O 1
ATOM 678 N N . ASP A 1 88 ? 8.264 -3.460 14.113 1.00 72.69 88 ASP A N 1
ATOM 679 C CA . ASP A 1 88 ? 8.163 -2.140 14.764 1.00 72.69 88 ASP A CA 1
ATOM 680 C C . ASP A 1 88 ? 6.883 -2.011 15.628 1.00 72.69 88 ASP A C 1
ATOM 682 O O . ASP A 1 88 ? 5.832 -1.583 15.134 1.00 72.69 88 ASP A O 1
ATOM 686 N N . PRO A 1 89 ? 6.968 -2.312 16.942 1.00 81.12 89 PRO A N 1
ATOM 687 C CA . PRO A 1 89 ? 5.819 -2.259 17.849 1.00 81.12 89 PRO A CA 1
ATOM 688 C C . PRO A 1 89 ? 5.266 -0.841 18.036 1.00 81.12 89 PRO A C 1
ATOM 690 O O . PRO A 1 89 ? 4.136 -0.668 18.494 1.00 81.12 89 PRO A O 1
ATOM 693 N N . LYS A 1 90 ? 6.036 0.207 17.713 1.00 85.88 90 LYS A N 1
ATOM 694 C CA . LYS A 1 90 ? 5.532 1.580 17.769 1.00 85.88 90 LYS A CA 1
ATOM 695 C C . LYS A 1 90 ? 4.578 1.835 16.605 1.00 85.88 90 LYS A C 1
ATOM 697 O O . LYS A 1 90 ? 3.490 2.359 16.836 1.00 85.88 90 LYS A O 1
ATOM 702 N N . SER A 1 91 ? 4.964 1.450 15.389 1.00 84.75 91 SER A N 1
ATOM 703 C CA . SER A 1 91 ? 4.093 1.559 14.210 1.00 84.75 91 SER A CA 1
ATOM 704 C C . SER A 1 91 ? 2.821 0.715 14.342 1.00 84.75 91 SER A C 1
ATOM 706 O O . SER A 1 91 ? 1.732 1.216 14.055 1.00 84.75 91 SER A O 1
ATOM 708 N N . GLU A 1 92 ? 2.940 -0.490 14.909 1.00 87.19 92 GLU A N 1
ATOM 709 C CA . GLU A 1 92 ? 1.810 -1.391 15.150 1.00 87.19 92 GLU A CA 1
ATOM 710 C C . GLU A 1 92 ? 0.781 -0.740 16.080 1.00 87.19 92 GLU A C 1
ATOM 712 O O . GLU A 1 92 ? -0.399 -0.647 15.744 1.00 87.19 92 GLU A O 1
ATOM 717 N N . ASN A 1 93 ? 1.239 -0.210 17.218 1.00 88.06 93 ASN A N 1
ATOM 718 C CA . ASN A 1 93 ? 0.366 0.471 18.170 1.00 88.06 93 ASN A CA 1
ATOM 719 C C . ASN A 1 93 ? -0.305 1.704 17.560 1.00 88.06 93 ASN A C 1
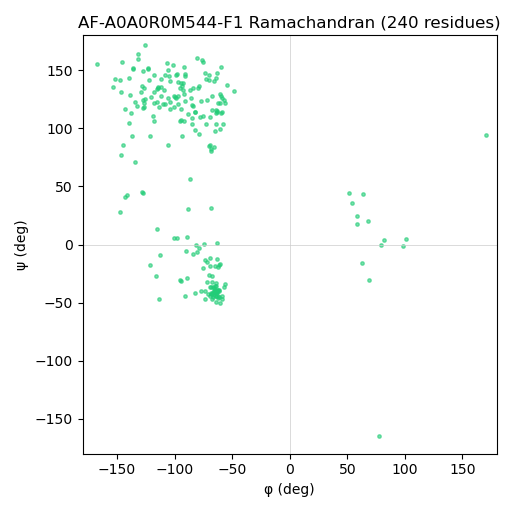ATOM 721 O O . ASN A 1 93 ? -1.482 1.933 17.810 1.00 88.06 93 ASN A O 1
ATOM 725 N N . ILE A 1 94 ? 0.405 2.487 16.744 1.00 89.56 94 ILE A N 1
ATOM 726 C CA . ILE A 1 94 ? -0.167 3.671 16.087 1.00 89.56 94 ILE A CA 1
ATOM 727 C C . ILE A 1 94 ? -1.285 3.270 15.124 1.00 89.56 94 ILE A C 1
ATOM 729 O O . ILE A 1 94 ? -2.379 3.829 15.186 1.00 89.56 94 ILE A O 1
ATOM 733 N N . ILE A 1 95 ? -1.027 2.296 14.251 1.00 90.50 95 ILE A N 1
ATOM 734 C CA . ILE A 1 95 ? -1.995 1.846 13.245 1.00 90.50 95 ILE A CA 1
ATOM 735 C C . ILE A 1 95 ? -3.200 1.192 13.920 1.00 90.50 95 ILE A C 1
ATOM 737 O O . ILE A 1 95 ? -4.342 1.502 13.584 1.00 90.50 95 ILE A O 1
ATOM 741 N N . LYS A 1 96 ? -2.961 0.350 14.926 1.00 90.06 96 LYS A N 1
ATOM 742 C CA . LYS A 1 96 ? -4.025 -0.270 15.711 1.00 90.06 96 LYS A CA 1
ATOM 743 C C . LYS A 1 96 ? -4.863 0.767 16.451 1.00 90.06 96 LYS A C 1
ATOM 745 O O . LYS A 1 96 ? -6.084 0.719 16.369 1.00 90.06 96 LYS A O 1
ATOM 750 N N . ASN A 1 97 ? -4.233 1.737 17.113 1.00 89.06 97 ASN A N 1
ATOM 751 C CA . ASN A 1 97 ? -4.952 2.806 17.804 1.00 89.06 97 ASN A CA 1
ATOM 752 C C . ASN A 1 97 ? -5.763 3.657 16.825 1.00 89.06 97 ASN A C 1
ATOM 754 O O . ASN A 1 97 ? -6.911 3.968 17.124 1.00 89.06 97 ASN A O 1
ATOM 758 N N . CYS A 1 98 ? -5.213 3.981 15.652 1.00 90.81 98 CYS A N 1
ATOM 759 C CA . CYS A 1 98 ? -5.931 4.701 14.601 1.00 90.81 98 CYS A CA 1
ATOM 760 C C . CYS A 1 98 ? -7.191 3.949 14.143 1.00 90.81 98 CYS A C 1
ATOM 762 O O . CYS A 1 98 ? -8.248 4.562 13.993 1.00 90.81 98 CYS A O 1
ATOM 764 N N . ILE A 1 99 ? -7.085 2.631 13.937 1.00 90.06 99 ILE A N 1
ATOM 765 C CA . ILE A 1 99 ? -8.167 1.825 13.358 1.00 90.06 99 ILE A CA 1
ATOM 766 C C . ILE A 1 99 ? -9.213 1.406 14.404 1.00 90.06 99 ILE A C 1
ATOM 768 O O . ILE A 1 99 ? -10.407 1.442 14.114 1.00 90.06 99 ILE A O 1
ATOM 772 N N . ASP A 1 100 ? -8.793 1.007 15.607 1.00 87.81 100 ASP A N 1
ATOM 773 C CA . ASP A 1 100 ? -9.692 0.433 16.619 1.00 87.81 100 ASP A CA 1
ATOM 774 C C . ASP A 1 100 ? -10.234 1.473 17.616 1.00 87.81 100 ASP A C 1
ATOM 776 O O . ASP A 1 100 ? -11.340 1.304 18.131 1.00 87.81 100 ASP A O 1
ATOM 780 N N . VAL A 1 101 ? -9.466 2.527 17.926 1.00 81.50 101 VAL A N 1
ATOM 781 C CA . VAL A 1 101 ? -9.791 3.472 19.014 1.00 81.50 101 VAL A CA 1
ATOM 782 C C . VAL A 1 101 ? -10.106 4.871 18.478 1.00 81.50 101 VAL A C 1
ATOM 784 O O . VAL A 1 101 ? -11.101 5.478 18.876 1.00 81.50 101 VAL A O 1
ATOM 787 N N . GLY A 1 102 ? -9.270 5.384 17.572 1.00 74.19 102 GLY A N 1
ATOM 788 C CA . GLY A 1 102 ? -9.366 6.736 17.020 1.00 74.19 102 GLY A CA 1
ATOM 789 C C . GLY A 1 102 ? -9.071 7.851 18.031 1.00 74.19 102 GLY A C 1
ATOM 790 O O . GLY A 1 102 ? -9.505 8.982 17.823 1.00 74.19 102 GLY A O 1
ATOM 791 N N . ASP A 1 103 ? -8.387 7.542 19.137 1.00 69.06 103 ASP A N 1
ATOM 792 C CA . ASP A 1 103 ? -7.967 8.527 20.136 1.00 69.06 103 ASP A CA 1
ATOM 793 C C . ASP A 1 103 ? -6.534 9.006 19.866 1.00 69.06 103 ASP A C 1
ATOM 795 O O . ASP A 1 103 ? -5.660 8.217 19.513 1.00 69.06 103 ASP A O 1
ATOM 799 N N . GLU A 1 104 ? -6.304 10.312 20.038 1.00 79.19 104 GLU A N 1
ATOM 800 C CA . GLU A 1 104 ? -5.017 11.026 19.894 1.00 79.19 104 GLU A CA 1
ATOM 801 C C . GLU A 1 104 ? -4.439 11.133 18.473 1.00 79.19 104 GLU A C 1
ATOM 803 O O . GLU A 1 104 ? -3.795 12.138 18.167 1.00 79.19 104 GLU A O 1
ATOM 808 N N . VAL A 1 105 ? -4.695 10.160 17.599 1.00 84.69 105 VAL A N 1
ATOM 809 C CA . VAL A 1 105 ? -4.302 10.187 16.184 1.00 84.69 105 VAL A CA 1
ATOM 810 C C . VAL A 1 105 ? -5.495 10.617 15.340 1.00 84.69 105 VAL A C 1
ATOM 812 O O . VAL A 1 105 ? -6.557 10.011 15.424 1.00 84.69 105 VAL A O 1
ATOM 815 N N . GLU A 1 106 ? -5.314 11.650 14.523 1.00 85.88 106 GLU A N 1
ATOM 816 C CA . GLU A 1 106 ? -6.336 12.143 13.593 1.00 85.88 106 GLU A CA 1
ATOM 817 C C . GLU A 1 106 ? -6.202 11.450 12.236 1.00 85.88 106 GLU A C 1
ATOM 819 O O . GLU A 1 106 ? -7.178 11.001 11.643 1.00 85.88 106 GLU A O 1
ATOM 824 N N . HIS A 1 107 ? -4.969 11.325 11.750 1.00 89.62 107 HIS A N 1
ATOM 825 C CA . HIS A 1 107 ? -4.701 10.828 10.412 1.00 89.62 107 HIS A CA 1
ATOM 826 C C . HIS A 1 107 ? -3.335 10.151 10.337 1.00 89.62 107 HIS A C 1
ATOM 828 O O . HIS A 1 107 ? -2.358 10.636 10.919 1.00 89.62 107 HIS A O 1
ATOM 834 N N . ILE A 1 108 ? -3.249 9.067 9.564 1.00 92.62 108 ILE A N 1
ATOM 835 C CA . ILE A 1 108 ? -1.977 8.470 9.158 1.00 92.62 108 ILE A CA 1
ATOM 836 C C . ILE A 1 108 ? -1.856 8.413 7.635 1.00 92.62 108 ILE A C 1
ATOM 838 O O . ILE A 1 108 ? -2.822 8.108 6.947 1.00 92.62 108 ILE A O 1
ATOM 842 N N . SER A 1 109 ? -0.657 8.665 7.113 1.00 94.25 109 SER A N 1
ATOM 843 C CA . SER A 1 109 ? -0.303 8.445 5.703 1.00 94.25 109 SER A CA 1
ATOM 844 C C . SER A 1 109 ? 0.764 7.363 5.615 1.00 94.25 109 SER A C 1
ATOM 846 O O . SER A 1 109 ? 1.736 7.373 6.376 1.00 94.25 109 SER A O 1
ATOM 848 N N . ILE A 1 110 ? 0.576 6.419 4.699 1.00 94.69 110 ILE A N 1
ATOM 849 C CA . ILE A 1 110 ? 1.488 5.309 4.446 1.00 94.69 110 ILE A CA 1
ATOM 850 C C . ILE A 1 110 ? 1.994 5.427 3.015 1.00 94.69 110 ILE A C 1
ATOM 852 O O . ILE A 1 110 ? 1.287 5.105 2.062 1.00 94.69 110 ILE A O 1
ATOM 856 N N . LEU A 1 111 ? 3.253 5.834 2.877 1.00 94.81 111 LEU A N 1
ATOM 857 C CA . LEU A 1 111 ? 3.936 5.906 1.593 1.00 94.81 111 LEU A CA 1
ATOM 858 C C . LEU A 1 111 ? 4.727 4.621 1.361 1.00 94.81 111 LEU A C 1
ATOM 860 O O . LEU A 1 111 ? 5.785 4.419 1.970 1.00 94.81 111 LEU A O 1
ATOM 864 N N . PHE A 1 112 ? 4.242 3.772 0.461 1.00 94.12 112 PHE A N 1
ATOM 865 C CA . PHE A 1 112 ? 4.928 2.544 0.079 1.00 94.12 112 PHE A CA 1
ATOM 866 C C . PHE A 1 112 ? 6.038 2.844 -0.924 1.00 94.12 112 PHE A C 1
ATOM 868 O O . PHE A 1 112 ? 5.863 3.587 -1.893 1.00 94.12 112 PHE A O 1
ATOM 875 N N . ARG A 1 113 ? 7.203 2.241 -0.699 1.00 92.44 113 ARG A N 1
ATOM 876 C CA . ARG A 1 113 ? 8.270 2.208 -1.695 1.00 92.44 113 ARG A CA 1
ATOM 877 C C . ARG A 1 113 ? 7.922 1.196 -2.773 1.00 92.44 113 ARG A C 1
ATOM 879 O O . ARG A 1 113 ? 7.206 0.228 -2.544 1.00 92.44 113 ARG A O 1
ATOM 886 N N . ASP A 1 114 ? 8.518 1.399 -3.935 1.00 89.56 114 ASP A N 1
ATOM 887 C CA . ASP A 1 114 ? 8.416 0.499 -5.075 1.00 89.56 114 ASP A CA 1
ATOM 888 C C . ASP A 1 114 ? 9.139 -0.835 -4.844 1.00 89.56 114 ASP A C 1
ATOM 890 O O . ASP A 1 114 ? 8.877 -1.796 -5.551 1.00 89.56 114 ASP A O 1
ATOM 894 N N . THR A 1 115 ? 10.061 -0.909 -3.882 1.00 90.44 115 THR A N 1
ATOM 895 C CA . THR A 1 115 ? 10.890 -2.096 -3.639 1.00 90.44 115 THR A CA 1
ATOM 896 C C . THR A 1 115 ? 10.183 -3.137 -2.769 1.00 90.44 115 THR A C 1
ATOM 898 O O . THR A 1 115 ? 9.667 -2.815 -1.698 1.00 90.44 115 THR A O 1
ATOM 901 N N . VAL A 1 116 ? 10.276 -4.402 -3.182 1.00 89.31 116 VAL A N 1
ATOM 902 C CA . VAL A 1 116 ? 9.795 -5.580 -2.450 1.00 89.31 116 VAL A CA 1
ATOM 903 C C . VAL A 1 116 ? 10.973 -6.458 -2.044 1.00 89.31 116 VAL A C 1
ATOM 905 O O . VAL A 1 116 ? 11.869 -6.738 -2.848 1.00 89.31 116 VAL A O 1
ATOM 908 N N . LYS A 1 117 ? 10.972 -6.918 -0.793 1.00 87.94 117 LYS A N 1
ATOM 909 C CA . LYS A 1 117 ? 11.977 -7.841 -0.266 1.00 87.94 117 LYS A CA 1
ATOM 910 C C . LYS A 1 117 ? 11.304 -8.896 0.602 1.00 87.94 117 LYS A C 1
ATOM 912 O O . LYS A 1 117 ? 10.570 -8.540 1.513 1.00 87.94 117 LYS A O 1
ATOM 917 N N . ASP A 1 118 ? 11.579 -10.170 0.333 1.00 85.75 118 ASP A N 1
ATOM 918 C CA . ASP A 1 118 ? 11.045 -11.297 1.111 1.00 85.75 118 ASP A CA 1
ATOM 919 C C . ASP A 1 118 ? 9.507 -11.218 1.273 1.00 85.75 118 ASP A C 1
ATOM 921 O O . ASP A 1 118 ? 8.980 -11.358 2.368 1.00 85.75 118 ASP A O 1
ATOM 925 N N . ASP A 1 119 ? 8.796 -10.905 0.179 1.00 87.12 119 ASP A N 1
ATOM 926 C CA . ASP A 1 119 ? 7.339 -10.666 0.129 1.00 87.12 119 ASP A CA 1
ATOM 927 C C . ASP A 1 119 ? 6.815 -9.529 1.029 1.00 87.12 119 ASP A C 1
ATOM 929 O O . ASP A 1 119 ? 5.608 -9.403 1.258 1.00 87.12 119 ASP A O 1
ATOM 933 N N . THR A 1 120 ? 7.708 -8.644 1.476 1.00 89.81 120 THR A N 1
ATOM 934 C CA . THR A 1 120 ? 7.376 -7.428 2.222 1.00 89.81 120 THR A CA 1
ATOM 935 C C . THR A 1 120 ? 7.657 -6.160 1.421 1.00 89.81 120 THR A C 1
ATOM 937 O O . THR A 1 120 ? 8.634 -6.046 0.675 1.00 89.81 120 THR A O 1
ATOM 940 N N . LEU A 1 121 ? 6.770 -5.191 1.591 1.00 90.62 121 LEU A N 1
ATOM 941 C CA . LEU A 1 121 ? 6.872 -3.821 1.137 1.00 90.62 121 LEU A CA 1
ATOM 942 C C . LEU A 1 121 ? 7.465 -2.955 2.232 1.00 90.62 121 LEU A C 1
ATOM 944 O O . LEU A 1 121 ? 7.049 -3.013 3.386 1.00 90.62 121 LEU A O 1
ATOM 948 N N . ILE A 1 122 ? 8.393 -2.094 1.838 1.00 90.69 122 ILE A N 1
ATOM 949 C CA . ILE A 1 122 ? 8.962 -1.093 2.731 1.00 90.69 122 ILE A CA 1
ATOM 950 C C . ILE A 1 122 ? 8.131 0.178 2.599 1.00 90.69 122 ILE A C 1
ATOM 952 O O . ILE A 1 122 ? 7.957 0.680 1.492 1.00 90.69 122 ILE A O 1
ATOM 956 N N . ALA A 1 123 ? 7.681 0.749 3.709 1.00 92.31 123 ALA A N 1
ATOM 957 C CA . ALA A 1 123 ? 6.923 1.992 3.715 1.00 92.31 123 ALA A CA 1
ATOM 958 C C . ALA A 1 123 ? 7.455 3.006 4.734 1.00 92.31 123 ALA A C 1
ATOM 960 O O . ALA A 1 123 ? 8.233 2.691 5.641 1.00 92.31 123 ALA A O 1
ATOM 961 N N . ASN A 1 124 ? 7.032 4.253 4.557 1.00 92.31 124 ASN A N 1
ATOM 962 C CA . ASN A 1 124 ? 7.147 5.302 5.557 1.00 92.31 124 ASN A CA 1
ATOM 963 C C . ASN A 1 124 ? 5.744 5.616 6.088 1.00 92.31 124 ASN A C 1
ATOM 965 O O . ASN A 1 124 ? 4.823 5.798 5.297 1.00 92.31 124 ASN A O 1
ATOM 969 N N . LEU A 1 125 ? 5.604 5.700 7.407 1.00 91.69 125 LEU A N 1
ATOM 970 C CA . LEU A 1 125 ? 4.369 6.061 8.095 1.00 91.69 125 LEU A CA 1
ATOM 971 C C . LEU A 1 125 ? 4.500 7.482 8.637 1.00 91.69 125 LEU A C 1
ATOM 973 O O . LEU A 1 125 ? 5.430 7.782 9.387 1.00 91.69 125 LEU A O 1
ATOM 977 N N . PHE A 1 126 ? 3.555 8.339 8.285 1.00 91.38 126 PHE A N 1
ATOM 978 C CA . PHE A 1 126 ? 3.434 9.701 8.784 1.00 91.38 126 PHE A CA 1
ATOM 979 C C . PHE A 1 126 ? 2.190 9.798 9.655 1.00 91.38 126 PHE A C 1
ATOM 981 O O . PHE A 1 126 ? 1.139 9.282 9.288 1.00 91.38 126 PHE A O 1
ATOM 988 N N . VAL A 1 127 ? 2.315 10.449 10.807 1.00 89.81 127 VAL A N 1
ATOM 989 C CA . VAL A 1 127 ? 1.267 10.499 11.828 1.00 89.81 127 VAL A CA 1
ATOM 990 C C . VAL A 1 127 ? 0.959 11.945 12.170 1.00 89.81 127 VAL A C 1
ATOM 992 O O . VAL A 1 127 ? 1.850 12.700 12.578 1.00 89.81 127 VAL A O 1
ATOM 995 N N . THR A 1 128 ? -0.315 12.297 12.049 1.00 86.81 128 THR A N 1
ATOM 996 C CA . THR A 1 128 ? -0.874 13.573 12.483 1.00 86.81 128 THR A CA 1
ATOM 997 C C . THR A 1 128 ? -1.733 13.327 13.716 1.00 86.81 128 THR A C 1
ATOM 999 O O . THR A 1 128 ? -2.690 12.553 13.678 1.00 86.81 128 THR A O 1
ATOM 1002 N N . ASN A 1 129 ? -1.376 13.985 14.816 1.00 83.94 129 ASN A N 1
ATOM 1003 C CA . ASN A 1 129 ? -2.088 13.867 16.083 1.00 83.94 129 ASN A CA 1
ATOM 1004 C C . ASN A 1 129 ? -3.073 15.020 16.267 1.00 83.94 129 ASN A C 1
ATOM 1006 O O . ASN A 1 129 ? -2.774 16.165 15.916 1.00 83.94 129 ASN A O 1
ATOM 1010 N N . SER A 1 130 ? -4.190 14.726 16.923 1.00 71.94 130 SER A N 1
ATOM 1011 C CA . SER A 1 130 ? -5.219 15.701 17.269 1.00 71.94 130 SER A CA 1
ATOM 1012 C C . SER A 1 130 ? -4.633 16.850 18.097 1.00 71.94 130 SER A C 1
ATOM 1014 O O . SER A 1 130 ? -4.030 16.637 19.149 1.00 71.94 130 SER A O 1
ATOM 1016 N N . GLY A 1 131 ? -4.820 18.089 17.636 1.00 66.56 131 GLY A N 1
ATOM 1017 C CA . GLY A 1 131 ? -4.395 19.294 18.362 1.00 66.56 131 GLY A CA 1
ATOM 1018 C C . GLY A 1 131 ? -2.917 19.678 18.213 1.00 66.56 131 GLY A C 1
ATOM 1019 O O . GLY A 1 131 ? -2.491 20.658 18.827 1.00 66.56 131 GLY A O 1
ATOM 1020 N N . ILE A 1 132 ? -2.136 18.966 17.392 1.00 63.00 132 ILE A N 1
ATOM 1021 C CA . ILE A 1 132 ? -0.787 19.389 16.989 1.00 63.00 132 ILE A CA 1
ATOM 1022 C C . ILE A 1 132 ? -0.881 20.124 15.647 1.00 63.00 132 ILE A C 1
ATOM 1024 O O . ILE A 1 132 ? -1.556 19.677 14.726 1.00 63.00 132 ILE A O 1
ATOM 1028 N N . ASN A 1 133 ? -0.194 21.264 15.527 1.00 56.22 133 ASN A N 1
ATOM 1029 C CA . ASN A 1 133 ? -0.111 22.011 14.271 1.00 56.22 133 ASN A CA 1
ATOM 1030 C C . ASN A 1 133 ? 0.502 21.091 13.184 1.00 56.22 133 ASN A C 1
ATOM 1032 O O . ASN A 1 133 ? 1.595 20.565 13.419 1.00 56.22 133 ASN A O 1
ATOM 1036 N N . PRO A 1 134 ? -0.132 20.896 12.011 1.00 57.06 134 PRO A N 1
ATOM 1037 C CA . PRO A 1 134 ? 0.261 19.889 11.008 1.00 57.06 134 PRO A CA 1
ATOM 1038 C C . PRO A 1 134 ? 1.654 20.091 10.384 1.00 57.06 134 PRO A C 1
ATOM 1040 O O . PRO A 1 134 ? 2.083 19.316 9.535 1.00 57.06 134 PRO A O 1
ATOM 1043 N N . SER A 1 135 ? 2.391 21.119 10.799 1.00 55.97 135 SER A N 1
ATOM 1044 C CA . SER A 1 135 ? 3.712 21.479 10.287 1.00 55.97 135 SER A CA 1
ATOM 1045 C C . SER A 1 135 ? 4.834 20.490 10.639 1.00 55.97 135 SER A C 1
ATOM 1047 O O . SER A 1 135 ? 5.921 20.634 10.091 1.00 55.97 135 SER A O 1
ATOM 1049 N N . ASN A 1 136 ? 4.615 19.524 11.544 1.00 56.06 136 ASN A N 1
ATOM 1050 C CA . ASN A 1 136 ? 5.624 18.526 11.928 1.00 56.06 136 ASN A CA 1
ATOM 1051 C C . ASN A 1 136 ? 4.983 17.160 12.260 1.00 56.06 136 ASN A C 1
ATOM 1053 O O . ASN A 1 136 ? 4.827 16.819 13.436 1.00 56.06 136 ASN A O 1
ATOM 1057 N N . PRO A 1 137 ? 4.584 16.368 11.249 1.00 64.12 137 PRO A N 1
ATOM 1058 C CA . PRO A 1 137 ? 4.092 15.017 11.484 1.00 64.12 137 PRO A CA 1
ATOM 1059 C C . PRO A 1 137 ? 5.211 14.130 12.041 1.00 64.12 137 PRO A C 1
ATOM 1061 O O . PRO A 1 137 ? 6.364 14.192 11.603 1.00 64.12 137 PRO A O 1
ATOM 1064 N N . ASN A 1 138 ? 4.868 13.263 12.993 1.00 77.38 138 ASN A N 1
ATOM 1065 C CA . ASN A 1 138 ? 5.791 12.218 13.423 1.00 77.38 138 ASN A CA 1
ATOM 1066 C C . ASN A 1 138 ? 5.972 11.239 12.260 1.00 77.38 138 ASN A C 1
ATOM 1068 O O . ASN A 1 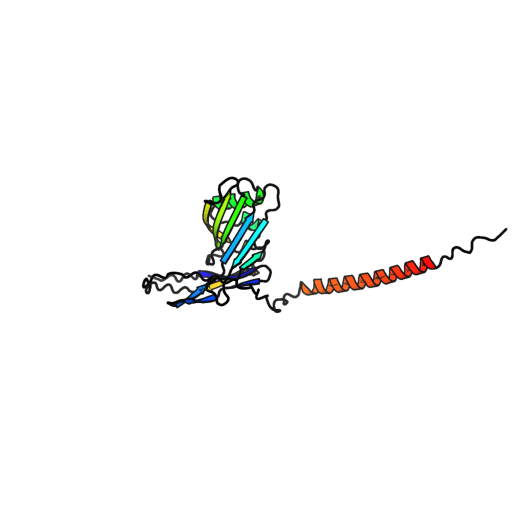138 ? 4.987 10.737 11.722 1.00 77.38 138 ASN A O 1
ATOM 1072 N N . SER A 1 139 ? 7.218 10.963 11.876 1.00 82.25 139 SER A N 1
ATOM 1073 C CA . SER A 1 139 ? 7.534 10.032 10.792 1.00 82.25 139 SER A CA 1
ATOM 1074 C C . SER A 1 139 ? 8.281 8.809 11.312 1.00 82.25 139 SER A C 1
ATOM 1076 O O . SER A 1 139 ? 9.196 8.899 12.132 1.00 82.25 139 SER A O 1
ATOM 1078 N N . LEU A 1 140 ? 7.855 7.647 10.835 1.00 85.00 140 LEU A N 1
ATOM 1079 C CA . LEU A 1 140 ? 8.502 6.358 11.024 1.00 85.00 140 LEU A CA 1
ATOM 1080 C C . LEU A 1 140 ? 8.900 5.845 9.642 1.00 85.00 140 LEU A C 1
ATOM 1082 O O . LEU A 1 140 ? 8.110 5.876 8.699 1.00 85.00 140 LEU A O 1
ATOM 1086 N N . HIS A 1 141 ? 10.145 5.405 9.502 1.00 87.75 141 HIS A N 1
ATOM 1087 C CA . HIS A 1 141 ? 10.721 5.045 8.211 1.00 87.75 141 HIS A CA 1
ATOM 1088 C C . HIS A 1 141 ? 11.115 3.576 8.172 1.00 87.75 141 HIS A C 1
ATOM 1090 O O . HIS A 1 141 ? 11.663 3.055 9.139 1.00 87.75 141 HIS A O 1
ATOM 1096 N N . ASN A 1 142 ? 10.971 2.968 6.995 1.00 87.31 142 ASN A N 1
ATOM 1097 C CA . ASN A 1 142 ? 11.337 1.577 6.729 1.00 87.31 142 ASN A CA 1
ATOM 1098 C C . ASN A 1 142 ? 10.519 0.553 7.537 1.00 87.31 142 ASN A C 1
ATOM 1100 O O . ASN A 1 142 ? 11.078 -0.413 8.053 1.00 87.31 142 ASN A O 1
ATOM 1104 N N . ILE A 1 143 ? 9.207 0.765 7.632 1.00 89.69 143 ILE A N 1
ATOM 1105 C CA . ILE A 1 143 ? 8.283 -0.223 8.198 1.00 89.69 143 ILE A CA 1
ATOM 1106 C C . ILE A 1 143 ? 8.006 -1.283 7.135 1.00 89.69 143 ILE A C 1
ATOM 1108 O O . ILE A 1 143 ? 7.787 -0.938 5.971 1.00 89.69 143 ILE A O 1
ATOM 1112 N N . ASN A 1 144 ? 8.018 -2.554 7.529 1.00 90.69 144 ASN A N 1
ATOM 1113 C CA . ASN A 1 144 ? 7.768 -3.666 6.621 1.00 90.69 144 ASN A CA 1
ATOM 1114 C C . ASN A 1 144 ? 6.309 -4.108 6.715 1.00 90.69 144 ASN A C 1
ATOM 1116 O O . ASN A 1 144 ? 5.805 -4.406 7.798 1.00 90.69 144 ASN A O 1
ATOM 1120 N N . PHE A 1 145 ? 5.656 -4.186 5.562 1.00 90.81 145 PHE A N 1
ATOM 1121 C CA . PHE A 1 145 ? 4.300 -4.691 5.417 1.00 90.81 145 PHE A CA 1
ATOM 1122 C C . PHE A 1 145 ? 4.299 -5.896 4.477 1.00 90.81 145 PHE A C 1
ATOM 1124 O O . PHE A 1 145 ? 4.797 -5.773 3.362 1.00 90.81 145 PHE A O 1
ATOM 1131 N N . PRO A 1 146 ? 3.741 -7.052 4.850 1.00 91.62 146 PRO A N 1
ATOM 1132 C CA . PRO A 1 146 ? 3.595 -8.172 3.935 1.00 91.62 146 PRO A CA 1
ATOM 1133 C C . PRO A 1 146 ? 2.668 -7.784 2.786 1.00 91.62 146 PRO A C 1
ATOM 1135 O O . PRO A 1 146 ? 1.734 -7.003 2.946 1.00 91.62 146 PRO A O 1
ATOM 1138 N N . ILE A 1 147 ? 2.912 -8.338 1.602 1.00 89.25 147 ILE A N 1
ATOM 1139 C CA . ILE A 1 147 ? 2.144 -8.000 0.397 1.00 89.25 147 ILE A CA 1
ATOM 1140 C C . ILE A 1 147 ? 0.656 -8.377 0.489 1.00 89.25 147 ILE A C 1
ATOM 1142 O O . ILE A 1 147 ? -0.147 -7.979 -0.347 1.00 89.25 147 ILE A O 1
ATOM 1146 N N . ASP A 1 148 ? 0.253 -9.174 1.474 1.00 89.81 148 ASP A N 1
ATOM 1147 C CA . ASP A 1 148 ? -1.136 -9.580 1.638 1.00 89.81 148 ASP A CA 1
ATOM 1148 C C . ASP A 1 148 ? -2.020 -8.504 2.286 1.00 89.81 148 ASP A C 1
ATOM 1150 O O . ASP A 1 148 ? -3.231 -8.718 2.330 1.00 89.81 148 ASP A O 1
ATOM 1154 N N . ILE A 1 149 ? -1.472 -7.348 2.702 1.00 92.75 149 ILE A N 1
ATOM 1155 C CA . ILE A 1 149 ? -2.240 -6.212 3.252 1.00 92.75 149 ILE A CA 1
ATOM 1156 C C . ILE A 1 149 ? -3.252 -5.610 2.273 1.00 92.75 149 ILE A C 1
ATOM 1158 O O . ILE A 1 149 ? -4.159 -4.896 2.697 1.00 92.75 149 ILE A O 1
ATOM 1162 N N . PHE A 1 150 ? -3.124 -5.880 0.975 1.00 92.81 150 PHE A N 1
ATOM 1163 C CA . PHE A 1 150 ? -4.073 -5.407 -0.026 1.00 92.81 150 PHE A CA 1
ATOM 1164 C C . PHE A 1 150 ? -5.391 -6.180 0.048 1.00 92.81 150 PHE A C 1
ATOM 1166 O O . PHE A 1 150 ? -5.433 -7.376 0.371 1.00 92.81 150 PHE A O 1
ATOM 1173 N N . GLN A 1 151 ? -6.487 -5.487 -0.263 1.00 91.69 151 GLN A N 1
ATOM 1174 C CA . GLN A 1 151 ? -7.815 -6.092 -0.301 1.00 91.69 151 GLN A CA 1
ATOM 1175 C C . GLN A 1 151 ? -7.890 -7.178 -1.382 1.00 91.69 151 GLN A C 1
ATOM 1177 O O . GLN A 1 151 ? -8.443 -8.252 -1.137 1.00 91.69 151 GLN A O 1
ATOM 1182 N N . ASN A 1 152 ? -7.265 -6.932 -2.536 1.00 90.00 152 ASN A N 1
ATOM 1183 C CA . ASN A 1 152 ? -7.078 -7.913 -3.592 1.00 90.00 152 ASN A CA 1
ATOM 1184 C C . ASN A 1 152 ? -5.596 -8.016 -3.975 1.00 90.00 152 ASN A C 1
ATOM 1186 O O . ASN A 1 152 ? -4.968 -7.050 -4.397 1.00 90.00 152 ASN A O 1
ATOM 1190 N N . LYS A 1 153 ? -5.025 -9.218 -3.849 1.00 85.56 153 LYS A N 1
ATOM 1191 C CA . LYS A 1 153 ? -3.601 -9.453 -4.121 1.00 85.56 153 LYS A CA 1
ATOM 1192 C C . LYS A 1 153 ? -3.250 -9.285 -5.603 1.00 85.56 153 LYS A C 1
ATOM 1194 O O . LYS A 1 153 ? -2.112 -8.949 -5.909 1.00 85.56 153 LYS A O 1
ATOM 1199 N N . THR A 1 154 ? -4.198 -9.509 -6.517 1.00 88.12 154 THR A N 1
ATOM 1200 C CA . THR A 1 154 ? -3.948 -9.376 -7.965 1.00 88.12 154 THR A CA 1
ATOM 1201 C C . THR A 1 154 ? -3.826 -7.926 -8.418 1.00 88.12 154 THR A C 1
ATOM 1203 O O . THR A 1 154 ? -3.375 -7.678 -9.532 1.00 88.12 154 THR A O 1
ATOM 1206 N N . ASP A 1 155 ? -4.211 -6.973 -7.568 1.00 89.94 155 ASP A N 1
ATOM 1207 C CA . ASP A 1 155 ? -4.124 -5.549 -7.879 1.00 89.94 155 ASP A CA 1
ATOM 1208 C C . ASP A 1 155 ? -2.672 -5.050 -7.885 1.00 89.94 155 ASP A C 1
ATOM 1210 O O . ASP A 1 155 ? -2.387 -3.978 -8.414 1.00 89.94 155 ASP A O 1
ATOM 1214 N N . ILE A 1 156 ? -1.737 -5.831 -7.336 1.00 91.81 156 ILE A N 1
ATOM 1215 C CA . ILE A 1 156 ? -0.308 -5.532 -7.325 1.00 91.81 156 ILE A CA 1
ATOM 1216 C C . ILE A 1 156 ? 0.444 -6.582 -8.138 1.00 91.81 156 ILE A C 1
ATOM 1218 O O . ILE A 1 156 ? 0.420 -7.774 -7.831 1.00 91.81 156 ILE A O 1
ATOM 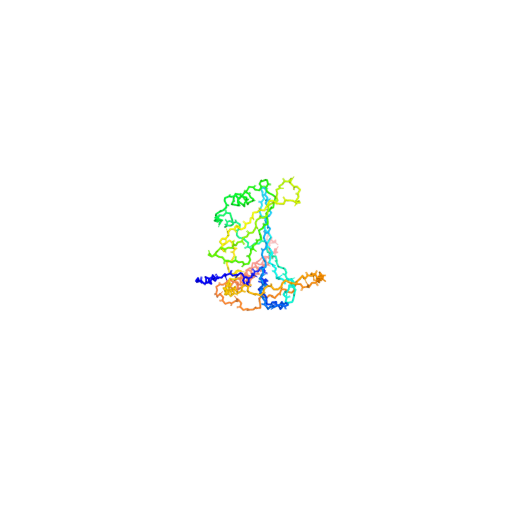1222 N N . GLN A 1 157 ? 1.181 -6.125 -9.147 1.00 92.81 157 GLN A N 1
ATOM 1223 C CA . GLN A 1 157 ? 2.109 -6.961 -9.900 1.00 92.81 157 GLN A CA 1
ATOM 1224 C C . GLN A 1 157 ? 3.542 -6.651 -9.478 1.00 92.81 157 GLN A C 1
ATOM 1226 O O . GLN A 1 157 ? 4.001 -5.514 -9.608 1.00 92.81 157 GLN A O 1
ATOM 1231 N N . ILE A 1 158 ? 4.262 -7.676 -9.022 1.00 90.62 158 ILE A N 1
ATOM 1232 C CA . ILE A 1 158 ? 5.684 -7.581 -8.687 1.00 90.62 158 ILE A CA 1
ATOM 1233 C C . ILE A 1 158 ? 6.522 -8.151 -9.826 1.00 90.62 158 ILE A C 1
ATOM 1235 O O . ILE A 1 158 ? 6.315 -9.288 -10.250 1.00 90.62 158 ILE A O 1
ATOM 1239 N N . GLY A 1 159 ? 7.489 -7.369 -10.292 1.00 86.06 159 GLY A N 1
ATOM 1240 C CA . GLY A 1 159 ? 8.515 -7.809 -11.227 1.00 86.06 159 GLY A CA 1
ATOM 1241 C C . GLY A 1 159 ? 9.866 -7.958 -10.546 1.00 86.06 159 GLY A C 1
ATOM 1242 O O . GLY A 1 159 ? 10.154 -7.330 -9.527 1.00 86.06 159 GLY A O 1
ATOM 1243 N N . THR A 1 160 ? 10.729 -8.790 -11.121 1.00 81.81 160 THR A N 1
ATOM 1244 C CA . THR A 1 160 ? 12.109 -8.965 -10.654 1.00 81.81 160 THR A CA 1
ATOM 1245 C C . THR A 1 160 ? 13.080 -8.367 -11.659 1.00 81.81 160 THR A C 1
ATOM 1247 O O . THR A 1 160 ? 13.124 -8.810 -12.807 1.00 81.81 160 THR A O 1
ATOM 1250 N N . GLY A 1 161 ? 13.888 -7.400 -11.224 1.00 65.25 161 GLY A N 1
ATOM 1251 C CA . GLY A 1 161 ? 14.952 -6.808 -12.032 1.00 65.25 161 GLY A CA 1
ATOM 1252 C C . GLY A 1 161 ? 16.342 -7.224 -11.547 1.00 65.25 161 GLY A C 1
ATOM 1253 O O . GLY A 1 161 ? 16.589 -7.361 -10.348 1.00 65.25 161 GLY A O 1
ATOM 1254 N N . GLU A 1 162 ? 17.290 -7.384 -12.471 1.00 53.91 162 GLU A N 1
ATOM 1255 C CA . GLU A 1 162 ? 18.714 -7.458 -12.131 1.00 53.91 162 GLU A CA 1
ATOM 1256 C C . GLU A 1 162 ? 19.326 -6.055 -12.195 1.00 53.91 162 GLU A C 1
ATOM 1258 O O . GLU A 1 162 ? 19.553 -5.501 -13.271 1.00 53.91 162 GLU A O 1
ATOM 1263 N N . ILE A 1 163 ? 19.615 -5.451 -11.038 1.00 50.22 163 ILE A N 1
ATOM 1264 C CA . ILE A 1 163 ? 20.361 -4.190 -11.011 1.00 50.22 163 ILE A CA 1
ATOM 1265 C C . ILE A 1 163 ? 21.852 -4.514 -11.124 1.00 50.22 163 ILE A C 1
ATOM 1267 O O . ILE A 1 163 ? 22.516 -4.804 -10.128 1.00 50.22 163 ILE A O 1
ATOM 1271 N N . ASN A 1 164 ? 22.413 -4.395 -12.328 1.00 39.22 164 ASN A N 1
ATOM 1272 C CA . ASN A 1 164 ? 23.863 -4.325 -12.515 1.00 39.22 164 ASN A CA 1
ATOM 1273 C C . ASN A 1 164 ? 24.396 -3.024 -11.884 1.00 39.22 164 ASN A C 1
ATOM 1275 O O . ASN A 1 164 ? 24.577 -2.004 -12.552 1.00 39.22 164 ASN A O 1
ATOM 1279 N N . LYS A 1 165 ? 24.649 -3.032 -10.569 1.00 37.84 165 LYS A N 1
ATOM 1280 C CA . LYS A 1 165 ? 25.356 -1.949 -9.871 1.00 37.84 165 LYS A CA 1
ATOM 1281 C C . LYS A 1 165 ? 26.827 -1.965 -10.296 1.00 37.84 165 LYS A C 1
ATOM 1283 O O . LYS A 1 165 ? 27.670 -2.550 -9.620 1.00 37.84 165 LYS A O 1
ATOM 1288 N N . ASN A 1 166 ? 27.152 -1.323 -11.41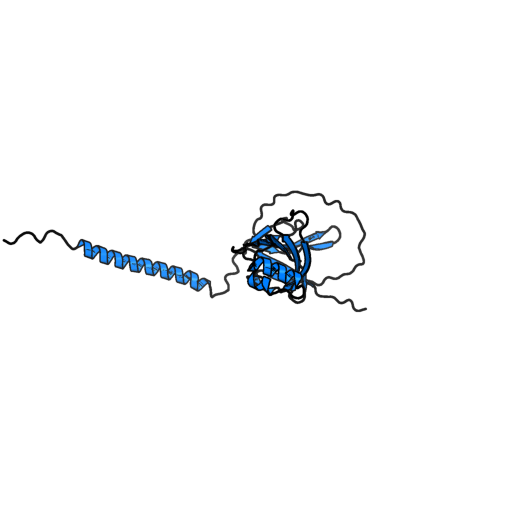8 1.00 33.31 166 ASN A N 1
ATOM 1289 C CA . ASN A 1 166 ? 28.519 -0.886 -11.692 1.00 33.31 166 ASN A CA 1
ATOM 1290 C C . ASN A 1 166 ? 28.645 0.589 -11.254 1.00 33.31 166 ASN A C 1
ATOM 1292 O O . ASN A 1 166 ? 28.079 1.454 -11.922 1.00 33.31 166 ASN A O 1
ATOM 1296 N N . PRO A 1 167 ? 29.330 0.910 -10.137 1.00 36.34 167 PRO A N 1
ATOM 1297 C CA . PRO A 1 167 ? 29.368 2.269 -9.576 1.00 36.34 167 PRO A CA 1
ATOM 1298 C C . PRO A 1 167 ? 30.244 3.267 -10.356 1.00 36.34 167 PRO A C 1
ATOM 1300 O O . PRO A 1 167 ? 30.388 4.408 -9.935 1.00 36.34 167 PRO A O 1
ATOM 1303 N N . ALA A 1 168 ? 30.876 2.854 -11.457 1.00 34.38 168 ALA A N 1
ATOM 1304 C CA . ALA A 1 168 ? 32.078 3.515 -11.967 1.00 34.38 168 ALA A CA 1
ATOM 1305 C C . ALA A 1 168 ? 31.872 4.786 -12.816 1.00 34.38 168 ALA A C 1
ATOM 1307 O O . ALA A 1 168 ? 32.868 5.370 -13.213 1.00 34.38 168 ALA A O 1
ATOM 1308 N N . ASN A 1 169 ? 30.649 5.258 -13.081 1.00 34.00 169 ASN A N 1
ATOM 1309 C CA . ASN A 1 169 ? 30.440 6.482 -13.874 1.00 34.00 169 ASN A CA 1
ATOM 1310 C C . ASN A 1 169 ? 29.406 7.417 -13.228 1.00 34.00 169 ASN A C 1
ATOM 1312 O O . ASN A 1 169 ? 28.295 7.592 -13.727 1.00 34.00 169 ASN A O 1
ATOM 1316 N N . MET A 1 170 ? 29.776 8.038 -12.107 1.00 33.25 170 MET A N 1
ATOM 1317 C CA . MET A 1 170 ? 29.111 9.249 -11.618 1.00 33.25 170 MET A CA 1
ATOM 1318 C C . MET A 1 170 ? 30.015 10.458 -11.872 1.00 33.25 170 MET A C 1
ATOM 1320 O O . MET A 1 170 ? 30.766 10.873 -10.998 1.00 33.25 170 MET A O 1
ATOM 1324 N N . THR A 1 171 ? 29.950 11.047 -13.068 1.00 30.27 171 THR A N 1
ATOM 1325 C CA . THR A 1 171 ? 30.422 12.425 -13.270 1.00 30.27 171 THR A CA 1
ATOM 1326 C C . THR A 1 171 ? 29.320 13.375 -12.831 1.00 30.27 171 THR A C 1
ATOM 1328 O O . THR A 1 171 ? 28.226 13.381 -13.396 1.00 30.27 171 THR A O 1
ATOM 1331 N N . ASN A 1 172 ? 29.599 14.126 -11.776 1.00 36.16 172 ASN A N 1
ATOM 1332 C CA . ASN A 1 172 ? 28.745 15.158 -11.211 1.00 36.16 172 ASN A CA 1
ATOM 1333 C C . ASN A 1 172 ? 28.505 16.246 -12.268 1.00 36.16 172 ASN A C 1
ATOM 1335 O O . ASN A 1 172 ? 29.472 16.792 -12.780 1.00 36.16 172 ASN A O 1
ATOM 1339 N N . ASN A 1 173 ? 27.250 16.520 -12.616 1.00 30.20 173 ASN A N 1
ATOM 1340 C CA . ASN A 1 173 ? 26.861 17.762 -13.281 1.00 30.20 173 ASN A CA 1
ATOM 1341 C C . ASN A 1 173 ? 25.501 18.148 -12.704 1.00 30.20 173 ASN A C 1
ATOM 1343 O O . ASN A 1 173 ? 24.542 17.380 -12.828 1.00 30.20 173 ASN A O 1
ATOM 1347 N N . ASP A 1 174 ? 25.492 19.299 -12.037 1.00 34.25 174 ASP A N 1
ATOM 1348 C CA . ASP A 1 174 ? 24.322 19.985 -11.500 1.00 34.25 174 ASP A CA 1
ATOM 1349 C C . ASP A 1 174 ? 23.218 20.080 -12.553 1.00 34.25 174 ASP A C 1
ATOM 1351 O O . ASP A 1 174 ? 23.463 20.484 -13.692 1.00 34.25 174 ASP A O 1
ATOM 1355 N N . LEU A 1 175 ? 21.993 19.730 -12.161 1.00 35.47 175 LEU A N 1
ATOM 1356 C CA . LEU A 1 175 ? 20.801 19.953 -12.968 1.00 35.47 175 LEU A CA 1
ATOM 1357 C C . LEU A 1 175 ? 19.854 20.876 -12.197 1.00 35.47 175 LEU A C 1
ATOM 1359 O O . LEU A 1 175 ? 19.245 20.474 -11.206 1.00 35.47 175 LEU A O 1
ATOM 1363 N N . GLN A 1 176 ? 19.707 22.107 -12.687 1.00 35.53 176 GLN A N 1
ATOM 1364 C CA . GLN A 1 176 ? 18.514 22.909 -12.432 1.00 35.53 176 GLN A CA 1
ATOM 1365 C C . GLN A 1 176 ? 17.317 22.188 -13.062 1.00 35.53 176 GLN A C 1
ATOM 1367 O O . GLN A 1 176 ? 17.235 22.039 -14.280 1.00 35.53 176 GLN A O 1
ATOM 1372 N N . SER A 1 177 ? 16.397 21.724 -12.222 1.00 31.91 177 SER A N 1
ATOM 1373 C CA . SER A 1 177 ? 15.095 21.209 -12.641 1.00 31.91 177 SER A CA 1
ATOM 1374 C C . SER A 1 177 ? 14.179 22.391 -12.954 1.00 31.91 177 SER A C 1
ATOM 1376 O O . SER A 1 177 ? 13.767 23.101 -12.040 1.00 31.91 177 SER A O 1
ATOM 1378 N N . GLN A 1 178 ? 13.855 22.614 -14.229 1.00 30.97 178 GLN A N 1
ATOM 1379 C CA . GLN A 1 178 ? 12.778 23.528 -14.612 1.00 30.97 178 GLN A CA 1
ATOM 1380 C C . GLN A 1 178 ? 11.430 22.833 -14.392 1.00 30.97 178 GLN A C 1
ATOM 1382 O O . GLN A 1 178 ? 11.194 21.732 -14.886 1.00 30.97 178 GLN A O 1
ATOM 1387 N N . TYR A 1 179 ? 10.585 23.475 -13.588 1.00 26.78 179 TYR A N 1
ATOM 1388 C CA . TYR A 1 179 ? 9.219 23.072 -13.279 1.00 26.78 179 TYR A CA 1
ATOM 1389 C C . TYR A 1 179 ? 8.336 23.396 -14.489 1.00 26.78 179 TYR A C 1
ATOM 1391 O O . TYR A 1 179 ? 8.132 24.569 -14.799 1.00 26.78 179 TYR A O 1
ATOM 1399 N N . TYR A 1 180 ? 7.857 22.372 -15.192 1.00 33.09 180 TYR A N 1
ATOM 1400 C CA . TYR A 1 180 ? 6.799 22.526 -16.186 1.00 33.09 180 TYR A CA 1
ATOM 1401 C C . TYR A 1 180 ? 5.485 22.086 -15.555 1.00 33.09 180 TYR A C 1
ATOM 1403 O O . TYR A 1 180 ? 5.347 20.936 -15.139 1.00 33.09 180 TYR A O 1
ATOM 1411 N N . ASP A 1 181 ? 4.554 23.029 -15.472 1.00 30.97 181 ASP A N 1
ATOM 1412 C CA . ASP A 1 181 ? 3.169 22.797 -15.092 1.00 30.97 181 ASP A CA 1
ATOM 1413 C C . ASP A 1 181 ? 2.400 22.369 -16.349 1.00 30.97 181 ASP A C 1
ATOM 1415 O O . ASP A 1 181 ? 2.402 23.080 -17.358 1.00 30.97 181 ASP A O 1
ATOM 1419 N N . TYR A 1 182 ? 1.822 21.171 -16.324 1.00 40.78 182 TYR A N 1
ATOM 1420 C CA . TYR A 1 182 ? 0.932 20.691 -17.375 1.00 40.78 182 TYR A CA 1
ATOM 1421 C C . TYR A 1 182 ? -0.223 19.953 -16.704 1.00 40.78 182 TYR A C 1
ATOM 1423 O O . TYR A 1 182 ? -0.064 18.821 -16.236 1.00 40.78 182 TYR A O 1
ATOM 1431 N N . GLU A 1 183 ? -1.390 20.594 -16.666 1.00 38.06 183 GLU A N 1
ATOM 1432 C CA . GLU A 1 183 ? -2.661 19.911 -16.448 1.00 38.06 183 GLU A CA 1
ATOM 1433 C C . GLU A 1 183 ? -2.839 18.911 -17.594 1.00 38.06 183 GLU A C 1
ATOM 1435 O O . GLU A 1 183 ? -3.159 19.267 -18.727 1.00 38.06 183 GLU A O 1
ATOM 1440 N N . THR A 1 184 ? -2.527 17.647 -17.320 1.00 42.62 184 THR A N 1
ATOM 1441 C CA . THR A 1 184 ? -2.725 16.554 -18.268 1.00 42.62 184 THR A CA 1
ATOM 1442 C C . THR A 1 184 ? -4.047 15.895 -17.903 1.00 42.62 184 THR A C 1
ATOM 1444 O O . THR A 1 184 ? -4.227 15.460 -16.766 1.00 42.62 184 THR A O 1
ATOM 1447 N N . GLU A 1 185 ? -4.998 15.858 -18.837 1.00 41.03 185 GLU A N 1
ATOM 1448 C CA . GLU A 1 185 ? -6.236 15.098 -18.665 1.00 41.03 185 GLU A CA 1
ATOM 1449 C C . GLU A 1 185 ? -5.880 13.617 -18.448 1.00 41.03 185 GLU A C 1
ATOM 1451 O O . GLU A 1 185 ? -5.318 12.962 -19.329 1.00 41.03 185 GLU A O 1
ATOM 1456 N N . ASN A 1 186 ? -6.172 13.099 -17.251 1.00 51.91 186 ASN A N 1
ATOM 1457 C CA . ASN A 1 186 ? -5.896 11.718 -16.856 1.00 51.91 186 ASN A CA 1
ATOM 1458 C C . ASN A 1 186 ? -6.806 10.753 -17.631 1.00 51.91 186 ASN A C 1
ATOM 1460 O O . ASN A 1 186 ? -7.862 10.343 -17.144 1.00 51.91 186 ASN A O 1
ATOM 1464 N N . PHE A 1 187 ? -6.401 10.354 -18.834 1.00 54.66 187 PHE A N 1
ATOM 1465 C CA . PHE A 1 187 ? -7.057 9.257 -19.536 1.00 54.66 187 PHE A CA 1
ATOM 1466 C C . PHE A 1 187 ? -6.676 7.940 -18.859 1.00 54.66 187 PHE A C 1
ATOM 1468 O O . PHE A 1 187 ? -5.568 7.426 -19.013 1.00 54.66 187 PHE A O 1
ATOM 1475 N N . CYS A 1 188 ? -7.612 7.393 -18.082 1.00 63.44 188 CYS A N 1
ATOM 1476 C CA . CYS A 1 188 ? -7.515 6.030 -17.585 1.00 63.44 188 CYS A CA 1
ATOM 1477 C C . CYS A 1 188 ? -7.446 5.089 -18.794 1.00 63.44 188 CYS A C 1
ATOM 1479 O O . CYS A 1 188 ? -8.412 4.964 -19.549 1.00 63.44 188 CYS A O 1
ATOM 1481 N N . GLU A 1 189 ? -6.302 4.430 -18.980 1.00 58.22 189 GLU A N 1
ATOM 1482 C CA . GLU A 1 189 ? -6.189 3.266 -19.855 1.00 58.22 189 GLU A CA 1
ATOM 1483 C C . GLU A 1 189 ? -6.993 2.147 -19.174 1.00 58.22 189 GLU A C 1
ATOM 1485 O O . GLU A 1 189 ? -6.457 1.346 -18.406 1.00 58.22 189 GLU A O 1
ATOM 1490 N N . GLN A 1 190 ? -8.322 2.190 -19.340 1.00 46.84 190 GLN A N 1
ATOM 1491 C CA . GLN A 1 190 ? -9.220 1.153 -18.847 1.00 46.84 190 GLN A CA 1
ATOM 1492 C C . GLN A 1 190 ? -8.732 -0.175 -19.406 1.00 46.84 190 GLN A C 1
ATOM 1494 O O . GLN A 1 190 ? -8.375 -0.266 -20.583 1.00 46.84 190 GLN A O 1
ATOM 1499 N N . ILE A 1 191 ? -8.722 -1.201 -18.558 1.00 48.22 191 ILE A N 1
ATOM 1500 C CA . ILE A 1 191 ? -8.434 -2.563 -18.992 1.00 48.22 191 ILE A CA 1
ATOM 1501 C C . ILE A 1 191 ? -9.461 -2.917 -20.073 1.00 48.22 191 ILE A C 1
ATOM 1503 O O . ILE A 1 191 ? -10.636 -3.152 -19.791 1.00 48.22 191 ILE A O 1
ATOM 1507 N N . GLY A 1 192 ? -9.015 -2.898 -21.328 1.00 37.56 192 GLY A N 1
ATOM 1508 C CA . GLY A 1 192 ? -9.801 -3.351 -22.457 1.00 37.56 192 GLY A CA 1
ATOM 1509 C C . GLY A 1 192 ? -10.072 -4.840 -22.299 1.00 37.56 192 GLY A C 1
ATOM 1510 O O . GLY A 1 192 ? -9.136 -5.628 -22.286 1.00 37.56 192 GLY A O 1
ATOM 1511 N N . GLY A 1 193 ? -11.346 -5.194 -22.139 1.00 35.84 193 GLY A N 1
ATOM 1512 C CA . GLY A 1 193 ? -11.989 -6.366 -22.743 1.00 35.84 193 GLY A CA 1
ATOM 1513 C C . GLY A 1 193 ? -11.535 -7.792 -22.410 1.00 35.84 193 GLY A C 1
ATOM 1514 O O . GLY A 1 193 ? -12.329 -8.686 -22.670 1.00 35.84 193 GLY A O 1
ATOM 1515 N N . ASP A 1 194 ? -10.365 -8.037 -21.820 1.00 34.19 194 ASP A N 1
ATOM 1516 C CA . ASP A 1 194 ? -9.751 -9.380 -21.846 1.00 34.19 194 ASP A CA 1
ATOM 1517 C C . ASP A 1 194 ? -9.624 -10.065 -20.470 1.00 34.19 194 ASP A C 1
ATOM 1519 O O . ASP A 1 194 ? -8.963 -11.089 -20.347 1.00 34.19 194 ASP A O 1
ATOM 1523 N N . PHE A 1 195 ? -10.287 -9.559 -19.421 1.00 37.16 195 PHE A N 1
ATOM 1524 C CA . PHE A 1 195 ? -10.306 -10.208 -18.092 1.00 37.16 195 PHE A CA 1
ATOM 1525 C C . PHE A 1 195 ? -11.581 -11.013 -17.776 1.00 37.16 195 PHE A C 1
ATOM 1527 O O . PHE A 1 195 ? -11.715 -11.543 -16.675 1.00 37.16 195 PHE A O 1
ATOM 1534 N N . PHE A 1 196 ? -12.508 -11.177 -18.727 1.00 36.94 196 PHE A N 1
ATOM 1535 C CA . PHE A 1 196 ? -13.634 -12.111 -18.571 1.00 36.94 196 PHE A CA 1
ATOM 1536 C C . PHE A 1 196 ? -13.258 -13.527 -19.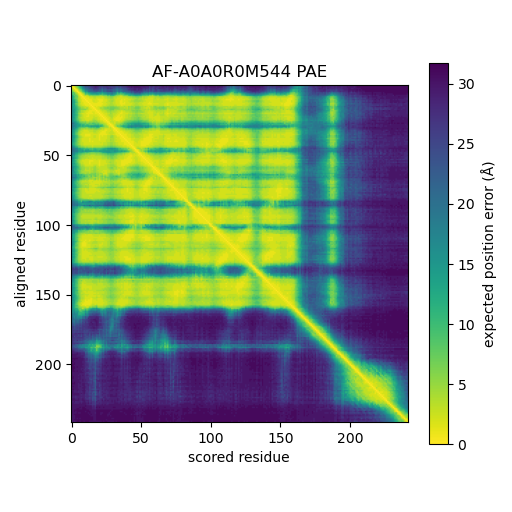019 1.00 36.94 196 PHE A C 1
ATOM 1538 O O . PHE A 1 196 ? -13.927 -14.123 -19.857 1.00 36.94 196 PHE A O 1
ATOM 1545 N N . GLU A 1 197 ? -12.207 -14.087 -18.430 1.00 39.91 197 GLU A N 1
ATOM 1546 C CA . GLU A 1 197 ? -11.920 -15.519 -18.535 1.00 39.91 197 GLU A CA 1
ATOM 1547 C C . GLU A 1 197 ? -11.706 -16.136 -17.145 1.00 39.91 197 GLU A C 1
ATOM 1549 O O . GLU A 1 197 ? -10.807 -16.929 -16.927 1.00 39.91 197 GLU A O 1
ATOM 1554 N N . ASP A 1 198 ? -12.586 -15.795 -16.197 1.00 36.59 198 ASP A N 1
ATOM 1555 C CA . ASP A 1 198 ? -12.850 -16.618 -15.013 1.00 36.59 198 ASP A CA 1
ATOM 1556 C C . ASP A 1 198 ? -14.344 -16.978 -14.987 1.00 36.59 198 ASP A C 1
ATOM 1558 O O . ASP A 1 198 ? -15.220 -16.230 -14.539 1.00 36.59 198 ASP A O 1
ATOM 1562 N N . GLY A 1 199 ? -14.639 -18.148 -15.556 1.00 41.72 199 GLY A N 1
ATOM 1563 C CA . GLY A 1 199 ? -15.962 -18.645 -15.946 1.00 41.72 199 GLY A CA 1
ATOM 1564 C C . GLY A 1 199 ? -16.959 -18.982 -14.830 1.00 41.72 199 GLY A C 1
ATOM 1565 O O . GLY A 1 199 ? -17.792 -19.860 -15.035 1.00 41.72 199 GLY A O 1
ATOM 1566 N N . ASN A 1 200 ? -16.933 -18.300 -13.680 1.00 46.16 200 ASN A N 1
ATOM 1567 C CA . ASN A 1 200 ? -17.885 -18.547 -12.585 1.00 46.16 200 ASN A CA 1
ATOM 1568 C C . ASN A 1 200 ? -18.734 -17.339 -12.156 1.00 46.16 200 ASN A C 1
ATOM 1570 O O . ASN A 1 200 ? -19.773 -17.538 -11.529 1.00 46.16 200 ASN A O 1
ATOM 1574 N N . VAL A 1 201 ? -18.360 -16.100 -12.496 1.00 45.41 201 VAL A N 1
ATOM 1575 C CA . VAL A 1 201 ? -19.130 -14.910 -12.065 1.00 45.41 201 VAL A CA 1
ATOM 1576 C C . VAL A 1 201 ? -20.124 -14.449 -13.140 1.00 45.41 201 VAL A C 1
ATOM 1578 O O . VAL A 1 201 ? -21.224 -13.983 -12.832 1.00 45.41 201 VAL A O 1
ATOM 1581 N N . THR A 1 202 ? -19.807 -14.665 -14.417 1.00 41.91 202 THR A N 1
ATOM 1582 C CA . THR A 1 202 ? -20.641 -14.228 -15.548 1.00 41.91 202 THR A CA 1
ATOM 1583 C C . THR A 1 202 ? -21.929 -15.048 -15.685 1.00 41.91 202 THR A C 1
ATOM 1585 O O . THR A 1 202 ? -22.978 -14.513 -16.047 1.00 41.91 202 THR A O 1
ATOM 1588 N N . THR A 1 203 ? -21.901 -16.333 -15.320 1.00 48.06 203 THR A N 1
ATOM 1589 C CA . THR A 1 203 ? -23.085 -17.209 -15.291 1.00 48.06 203 THR A CA 1
ATOM 1590 C C . THR A 1 203 ? -24.086 -16.803 -14.209 1.00 48.06 203 THR A C 1
ATOM 1592 O O . THR A 1 203 ? -25.292 -16.907 -14.435 1.00 48.06 203 THR A O 1
ATOM 1595 N N . ALA A 1 204 ? -23.626 -16.269 -13.073 1.00 48.69 204 ALA A N 1
ATOM 1596 C CA . ALA A 1 204 ? -24.509 -15.795 -12.007 1.00 48.69 204 ALA A CA 1
ATOM 1597 C C . ALA A 1 204 ? -25.247 -14.501 -12.397 1.00 48.69 204 ALA A C 1
ATOM 1599 O O . ALA A 1 204 ? -26.458 -14.386 -12.190 1.00 48.69 204 ALA A O 1
ATOM 1600 N N . LEU A 1 205 ? -24.547 -13.551 -13.026 1.00 49.97 205 LEU A N 1
ATOM 1601 C CA . LEU A 1 205 ? -25.140 -12.288 -13.479 1.00 49.97 205 LEU A CA 1
ATOM 1602 C C . LEU A 1 205 ? -26.139 -12.493 -14.625 1.00 49.97 205 LEU A C 1
ATOM 1604 O O . LEU A 1 205 ? -27.270 -12.010 -14.540 1.00 49.97 205 LEU A O 1
ATOM 1608 N N . ILE A 1 206 ? -25.784 -13.282 -15.644 1.00 53.97 206 ILE A N 1
ATOM 1609 C CA . ILE A 1 206 ? -26.695 -13.588 -16.757 1.00 53.97 206 ILE A CA 1
ATOM 1610 C C . ILE A 1 206 ? -27.890 -14.425 -16.265 1.00 53.97 206 ILE A C 1
ATOM 1612 O O . ILE A 1 206 ? -29.031 -14.133 -16.624 1.00 53.97 206 ILE A O 1
ATOM 1616 N N . GLY A 1 207 ? -27.672 -15.399 -15.372 1.00 49.69 207 GLY A N 1
ATOM 1617 C CA . GLY A 1 207 ? -28.747 -16.204 -14.782 1.00 49.69 207 GLY A CA 1
ATOM 1618 C C . GLY A 1 207 ? -29.758 -15.378 -13.974 1.00 49.69 207 GLY A C 1
ATOM 1619 O O . GLY A 1 207 ? -30.966 -15.595 -14.092 1.00 49.69 207 GLY A O 1
ATOM 1620 N N . SER A 1 208 ? -29.292 -14.385 -13.207 1.00 56.09 208 SER A N 1
ATOM 1621 C CA . SER A 1 208 ? -30.167 -13.506 -12.412 1.00 56.09 208 SER A CA 1
ATOM 1622 C C . SER A 1 208 ? -31.093 -12.624 -13.265 1.00 56.09 208 SER A C 1
ATOM 1624 O O . SER A 1 208 ? -32.261 -12.436 -12.915 1.00 56.09 208 SER A O 1
ATOM 1626 N N . LEU A 1 209 ? -30.624 -12.161 -14.430 1.00 56.22 209 LEU A N 1
ATOM 1627 C CA . LEU A 1 209 ? -31.427 -11.378 -15.379 1.00 56.22 209 LEU A CA 1
ATOM 1628 C C . LEU A 1 209 ? -32.524 -12.228 -16.047 1.00 56.22 209 LEU A C 1
ATOM 1630 O O . LEU A 1 209 ? -33.655 -11.761 -16.233 1.00 56.22 209 LEU A O 1
ATOM 1634 N N . PHE A 1 210 ? -32.240 -13.501 -16.343 1.00 61.25 210 PHE A N 1
ATOM 1635 C CA . PHE A 1 210 ? -33.258 -14.433 -16.842 1.00 61.25 210 PHE A CA 1
ATOM 1636 C C . PHE A 1 210 ? -34.307 -14.782 -15.776 1.00 61.25 210 PHE A C 1
ATOM 1638 O O . PHE A 1 210 ? -35.496 -14.867 -16.085 1.00 61.25 210 PHE A O 1
ATOM 1645 N N . PHE A 1 211 ? -33.912 -14.911 -14.507 1.00 63.00 211 PHE A N 1
ATOM 1646 C CA . PHE A 1 211 ? -34.865 -15.183 -13.426 1.00 63.00 211 PHE A CA 1
ATOM 1647 C C . PHE A 1 211 ? -35.809 -14.007 -13.148 1.00 63.00 211 PHE A C 1
ATOM 1649 O O . PHE A 1 211 ? -37.012 -14.218 -12.985 1.00 63.00 211 PHE A O 1
ATOM 1656 N N . LEU A 1 212 ? -35.309 -12.767 -13.145 1.00 63.66 212 LEU A N 1
ATOM 1657 C CA . LEU A 1 212 ? -36.141 -11.578 -12.911 1.00 63.66 212 LEU A CA 1
ATOM 1658 C C . LEU A 1 212 ? -37.147 -11.332 -14.044 1.00 63.66 212 LEU A C 1
ATOM 1660 O O . LEU A 1 212 ? -38.294 -10.949 -13.787 1.00 63.66 212 LEU A O 1
ATOM 1664 N N . SER A 1 213 ? -36.754 -11.595 -15.292 1.00 65.31 213 SER A N 1
ATOM 1665 C CA . SER A 1 213 ? -37.651 -11.462 -16.446 1.00 65.31 213 SER A CA 1
ATOM 1666 C C . SER A 1 213 ? -38.747 -12.533 -16.450 1.00 65.31 213 SER A C 1
ATOM 1668 O O . SER A 1 213 ? -39.924 -12.197 -16.601 1.00 65.31 213 SER A O 1
ATOM 1670 N N . ALA A 1 214 ? -38.410 -13.797 -16.174 1.00 69.44 214 ALA A N 1
ATOM 1671 C CA . ALA A 1 214 ? -39.393 -14.875 -16.048 1.00 69.44 214 ALA A CA 1
ATOM 1672 C C . ALA A 1 214 ? -40.372 -14.652 -14.877 1.00 69.44 214 ALA A C 1
ATOM 1674 O O . ALA A 1 214 ? -41.579 -14.859 -15.033 1.00 69.44 214 ALA A O 1
ATOM 1675 N N . LEU A 1 215 ? -39.879 -14.170 -13.728 1.00 73.06 215 LEU A N 1
ATOM 1676 C CA . LEU A 1 215 ? -40.716 -13.856 -12.565 1.00 73.06 215 LEU A CA 1
ATOM 1677 C C . LEU A 1 215 ? -41.707 -12.723 -12.876 1.00 73.06 215 LEU A C 1
ATOM 1679 O O . LEU A 1 215 ? -42.884 -12.813 -12.525 1.00 73.06 215 LEU A O 1
ATOM 1683 N N . SER A 1 216 ? -41.251 -11.685 -13.583 1.00 71.88 216 SER A N 1
ATOM 1684 C CA . SER A 1 216 ? -42.082 -10.536 -13.969 1.00 71.88 216 SER A CA 1
ATOM 1685 C C . SER A 1 216 ? -43.191 -10.931 -14.948 1.00 71.88 216 SER A C 1
ATOM 1687 O O . SER A 1 216 ? -44.337 -10.507 -14.790 1.00 71.88 216 SER A O 1
ATOM 1689 N N . ILE A 1 217 ? -42.890 -11.806 -15.916 1.00 74.81 217 ILE A N 1
ATOM 1690 C CA . ILE A 1 217 ? -43.889 -12.345 -16.852 1.00 74.81 217 ILE A CA 1
ATOM 1691 C C . ILE A 1 217 ? -44.906 -13.228 -16.108 1.00 74.81 217 ILE A C 1
ATOM 1693 O O . ILE A 1 217 ? -46.114 -13.075 -16.300 1.00 74.81 217 ILE A O 1
ATOM 1697 N N . GLY A 1 218 ? -44.445 -14.111 -15.212 1.00 73.50 218 GLY A N 1
ATOM 1698 C CA . GLY A 1 218 ? -45.319 -14.983 -14.418 1.00 73.50 218 GLY A CA 1
ATOM 1699 C C . GLY A 1 218 ? -46.264 -14.210 -13.489 1.00 73.50 218 GLY A C 1
ATOM 1700 O O . GLY A 1 218 ? -47.466 -14.491 -13.444 1.00 73.50 218 GLY A O 1
ATOM 1701 N N . LEU A 1 219 ? -45.749 -13.191 -12.794 1.00 76.56 219 LEU A N 1
ATOM 1702 C CA . LEU A 1 219 ? -46.551 -12.302 -11.949 1.00 76.56 219 LEU A CA 1
ATOM 1703 C C . LEU A 1 219 ? -47.535 -11.459 -12.770 1.00 76.56 219 LEU A C 1
ATOM 1705 O O . LEU A 1 219 ? -48.678 -11.287 -12.345 1.00 76.56 219 LEU A O 1
ATOM 1709 N N . GLY A 1 220 ? -47.141 -11.002 -13.963 1.00 76.00 220 GLY A N 1
ATOM 1710 C CA . GLY A 1 220 ? -48.022 -10.295 -14.896 1.00 76.00 220 GLY A CA 1
ATOM 1711 C C . GLY A 1 220 ? -49.245 -11.128 -15.300 1.00 76.00 220 GLY A C 1
ATOM 1712 O O . GLY A 1 220 ? -50.379 -10.656 -15.189 1.00 76.00 220 GLY A O 1
ATOM 1713 N N . PHE A 1 221 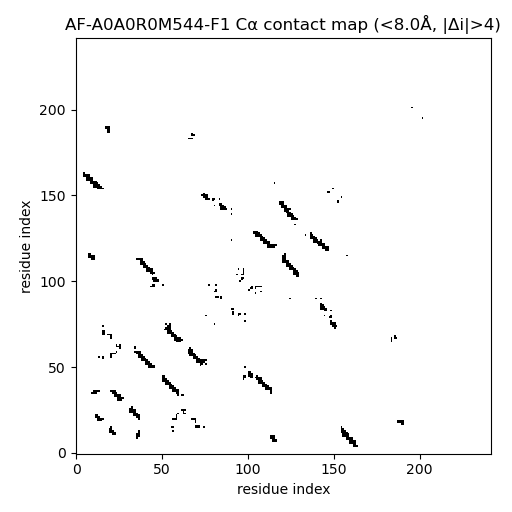? -49.042 -12.400 -15.664 1.00 75.69 221 PHE A N 1
ATOM 1714 C CA . PHE A 1 221 ? -50.141 -13.320 -15.991 1.00 75.69 221 PHE A CA 1
ATOM 1715 C C . PHE A 1 221 ? -51.065 -13.599 -14.796 1.00 75.69 221 PHE A C 1
ATOM 1717 O O . PHE A 1 221 ? -52.291 -13.635 -14.951 1.00 75.69 221 PHE A O 1
ATOM 1724 N N . LEU A 1 222 ? -50.506 -13.785 -13.594 1.00 72.00 222 LEU A N 1
ATOM 1725 C CA . LEU A 1 222 ? -51.298 -13.981 -12.374 1.00 72.00 222 LEU A CA 1
ATOM 1726 C C . LEU A 1 222 ? -52.127 -12.739 -12.034 1.00 72.00 222 LEU A C 1
ATOM 1728 O O . LEU A 1 222 ? -53.319 -12.864 -11.737 1.00 72.00 222 LEU A O 1
ATOM 1732 N N . TYR A 1 223 ? -51.530 -11.551 -12.131 1.00 74.38 223 TYR A N 1
ATOM 1733 C CA . TYR A 1 223 ? -52.209 -10.281 -11.896 1.00 74.38 223 TYR A CA 1
ATOM 1734 C C . TYR A 1 223 ? -53.362 -10.063 -12.884 1.00 74.38 223 TYR A C 1
ATOM 1736 O O . TYR A 1 223 ? -54.479 -9.734 -12.478 1.00 74.38 223 TYR A O 1
ATOM 1744 N N . GLU A 1 224 ? -53.145 -10.321 -14.177 1.00 68.06 224 GLU A N 1
ATOM 1745 C CA . GLU A 1 224 ? -54.191 -10.173 -15.192 1.00 68.06 224 GLU A CA 1
ATOM 1746 C C . GLU A 1 224 ? -55.347 -11.170 -14.983 1.00 68.06 224 GLU A C 1
ATOM 1748 O O . GLU A 1 224 ? -56.524 -10.806 -15.101 1.00 68.06 224 GLU A O 1
ATOM 1753 N N . LYS A 1 225 ? -55.035 -12.414 -14.591 1.00 69.06 225 LYS A N 1
ATOM 1754 C CA . LYS A 1 225 ? -56.031 -13.447 -14.266 1.00 69.06 225 LYS A CA 1
ATOM 1755 C C . LYS A 1 225 ? -56.864 -13.081 -13.034 1.00 69.06 225 LYS A C 1
ATOM 1757 O O . LYS A 1 225 ? -58.082 -13.275 -13.051 1.00 69.06 225 LYS A O 1
ATOM 1762 N N . TYR A 1 226 ? -56.246 -12.525 -11.990 1.00 65.00 226 TYR A N 1
ATOM 1763 C CA . TYR A 1 226 ? -56.962 -12.049 -10.801 1.00 65.00 226 TYR A CA 1
ATOM 1764 C C . TYR A 1 226 ? -57.834 -10.825 -11.105 1.00 65.00 226 TYR A C 1
ATOM 1766 O O . TYR A 1 226 ? -59.003 -10.798 -10.718 1.00 65.00 226 TYR A O 1
ATOM 1774 N N . ARG A 1 227 ? -57.330 -9.862 -11.885 1.00 65.50 227 ARG A N 1
ATOM 1775 C CA . ARG A 1 227 ? -58.090 -8.670 -12.297 1.00 65.50 227 ARG A CA 1
ATOM 1776 C C . ARG A 1 227 ? -59.300 -9.007 -13.177 1.00 65.50 227 ARG A C 1
ATOM 1778 O O . ARG A 1 227 ? -60.345 -8.368 -13.071 1.00 65.50 227 ARG A O 1
ATOM 1785 N N . LYS A 1 228 ? -59.192 -10.019 -14.045 1.00 57.62 228 LYS A N 1
ATOM 1786 C CA . LYS A 1 228 ? -60.323 -10.501 -14.861 1.00 57.62 228 LYS A CA 1
ATOM 1787 C C . LYS A 1 228 ? -61.393 -11.221 -14.030 1.00 57.62 228 LYS A C 1
ATOM 1789 O O . LYS A 1 228 ? -62.556 -11.195 -14.424 1.00 57.62 228 LYS A O 1
ATOM 1794 N N . LYS A 1 229 ? -61.044 -11.810 -12.877 1.00 56.56 229 LYS A N 1
ATOM 1795 C CA . LYS A 1 229 ? -62.028 -12.386 -11.940 1.00 56.56 229 LYS A CA 1
ATOM 1796 C C . LYS A 1 229 ? -62.814 -11.316 -11.179 1.00 56.56 229 LYS A C 1
ATOM 1798 O O . LYS A 1 229 ? -64.022 -11.466 -11.045 1.00 56.56 229 LYS A O 1
ATOM 1803 N N . THR A 1 230 ? -62.182 -10.224 -10.750 1.00 51.94 230 THR A N 1
ATOM 1804 C CA . THR A 1 230 ? -62.871 -9.140 -10.019 1.00 51.94 230 THR A CA 1
ATOM 1805 C C . THR A 1 230 ? -63.741 -8.246 -10.902 1.00 51.94 230 THR A C 1
ATOM 1807 O O . THR A 1 230 ? -64.672 -7.628 -10.402 1.00 51.94 230 THR A O 1
ATOM 1810 N N . LYS A 1 231 ? -63.517 -8.214 -12.222 1.00 50.00 231 LYS A N 1
ATOM 1811 C CA . LYS A 1 231 ? -64.422 -7.534 -13.169 1.00 50.00 231 LYS A CA 1
ATOM 1812 C C . LYS A 1 231 ? -65.666 -8.344 -13.561 1.00 50.00 231 LYS A C 1
ATOM 1814 O O . LYS A 1 231 ? -66.510 -7.811 -14.270 1.00 50.00 231 LYS A O 1
ATOM 1819 N N . LYS A 1 232 ? -65.780 -9.614 -13.148 1.00 49.22 232 LYS A N 1
ATOM 1820 C CA . LYS A 1 232 ? -66.908 -10.495 -13.511 1.00 49.22 232 LYS A CA 1
ATOM 1821 C C . LYS A 1 232 ? -68.003 -10.600 -12.445 1.00 49.22 232 LYS A C 1
ATOM 1823 O O . LYS A 1 232 ? -68.944 -11.361 -12.632 1.00 49.22 232 LYS A O 1
ATOM 1828 N N . THR A 1 233 ? -67.908 -9.834 -11.364 1.00 48.16 233 THR A N 1
ATOM 1829 C CA . THR A 1 233 ? -69.032 -9.579 -10.458 1.00 48.16 233 THR A CA 1
ATOM 1830 C C . THR A 1 233 ? -69.716 -8.287 -10.887 1.00 48.16 233 THR A C 1
ATOM 1832 O O . THR A 1 233 ? -69.299 -7.200 -10.496 1.00 48.16 233 THR A O 1
ATOM 1835 N N . ASN A 1 234 ? -70.744 -8.427 -11.727 1.00 42.66 234 ASN A N 1
ATOM 1836 C CA . ASN A 1 234 ? -71.782 -7.412 -11.889 1.00 42.66 234 ASN A CA 1
ATOM 1837 C C . ASN A 1 234 ? -72.453 -7.194 -10.519 1.00 42.66 234 ASN A C 1
ATOM 1839 O O . ASN A 1 234 ? -72.890 -8.179 -9.924 1.00 42.66 234 ASN A O 1
ATOM 1843 N N . PRO A 1 235 ? -72.572 -5.958 -10.013 1.00 47.72 235 PRO A N 1
ATOM 1844 C CA . PRO A 1 235 ? -73.354 -5.652 -8.819 1.00 47.72 235 PRO A CA 1
ATOM 1845 C C . PRO A 1 235 ? -74.837 -5.349 -9.136 1.00 47.72 235 PRO A C 1
ATOM 1847 O O . PRO A 1 235 ? -75.465 -4.581 -8.418 1.00 47.72 235 PRO A O 1
ATOM 1850 N N . GLU A 1 236 ? -75.412 -5.940 -10.189 1.00 47.25 236 GLU A N 1
ATOM 1851 C CA . GLU A 1 236 ? -76.795 -5.667 -10.634 1.00 47.25 236 GLU A CA 1
ATOM 1852 C C . GLU A 1 236 ? -77.650 -6.937 -10.797 1.00 47.25 236 GLU A C 1
ATOM 1854 O O . GLU A 1 236 ? -78.371 -7.072 -11.772 1.00 47.25 236 GLU A O 1
ATOM 1859 N N . ASP A 1 237 ? -77.597 -7.877 -9.850 1.00 45.84 237 ASP A N 1
ATOM 1860 C CA . ASP A 1 237 ? -78.555 -9.004 -9.812 1.00 45.84 237 ASP A CA 1
ATOM 1861 C C . ASP A 1 237 ? -78.951 -9.386 -8.372 1.00 45.84 237 ASP A C 1
ATOM 1863 O O . ASP A 1 237 ? -79.053 -10.552 -7.997 1.00 45.84 237 ASP A O 1
ATOM 1867 N N . SER A 1 238 ? -79.174 -8.385 -7.516 1.00 51.03 238 SER A N 1
ATOM 1868 C CA . SER A 1 238 ? -79.762 -8.614 -6.188 1.00 51.03 238 SER A CA 1
ATOM 1869 C C . SER A 1 238 ? -80.752 -7.530 -5.772 1.00 51.03 238 SER A C 1
ATOM 1871 O O . SER A 1 238 ? -80.733 -7.089 -4.629 1.00 51.03 238 SER A O 1
ATOM 1873 N N . ASN A 1 239 ? -81.613 -7.098 -6.691 1.00 48.91 239 ASN A N 1
ATOM 1874 C CA . ASN A 1 239 ? -82.849 -6.399 -6.348 1.00 48.91 239 ASN A CA 1
ATOM 1875 C C . ASN A 1 239 ? -83.933 -6.793 -7.350 1.00 48.91 239 ASN A C 1
ATOM 1877 O O . ASN A 1 239 ? -84.101 -6.128 -8.366 1.00 48.91 239 ASN A O 1
ATOM 1881 N N . ASN A 1 240 ? -84.607 -7.913 -7.074 1.00 40.41 240 ASN A N 1
ATOM 1882 C CA . ASN A 1 240 ? -86.038 -8.130 -7.323 1.00 40.41 240 ASN A CA 1
ATOM 1883 C C . ASN A 1 240 ? -86.397 -9.604 -7.096 1.00 40.41 240 ASN A C 1
ATOM 1885 O O . ASN A 1 240 ? -86.312 -10.391 -8.029 1.00 40.41 240 ASN A O 1
ATOM 1889 N N . VAL A 1 241 ? -86.866 -9.949 -5.893 1.00 37.16 241 VAL A N 1
ATOM 1890 C CA . VAL A 1 241 ? -88.047 -10.810 -5.707 1.00 37.16 241 VAL A CA 1
ATOM 1891 C C . VAL A 1 241 ? -88.757 -10.337 -4.432 1.00 37.16 241 VAL A C 1
ATOM 1893 O O . VAL A 1 241 ? -88.108 -10.083 -3.420 1.00 37.16 241 VAL A O 1
ATOM 1896 N N . ILE A 1 242 ? -90.069 -10.156 -4.583 1.00 42.62 242 ILE A N 1
ATOM 1897 C CA . ILE A 1 242 ? -91.106 -9.754 -3.619 1.00 42.62 242 ILE A CA 1
ATOM 1898 C C . ILE A 1 242 ? -91.190 -10.719 -2.434 1.00 42.62 242 ILE A C 1
ATOM 1900 O O . ILE A 1 242 ? -91.072 -11.942 -2.678 1.00 42.62 242 ILE A O 1
#

Solvent-accessible surface area (backbone atoms only — not comparable to full-atom values): 14255 Å² total; per-residue (Å²): 133,84,81,79,75,65,73,46,29,30,39,40,32,39,52,40,84,67,27,66,26,44,48,38,75,28,87,45,100,89,49,73,44,76,45,52,27,43,40,39,35,40,35,44,22,33,57,94,50,80,63,46,44,45,29,37,37,27,28,45,67,74,27,90,89,37,58,39,76,44,59,33,65,64,54,61,28,68,73,42,58,48,70,46,62,65,90,50,73,67,60,39,51,52,49,34,35,25,67,78,50,15,65,67,33,40,34,38,37,40,40,42,50,42,51,38,56,95,67,21,32,35,23,34,42,37,38,41,43,64,94,56,75,83,90,69,56,54,73,46,75,74,47,40,35,47,62,74,32,34,59,54,61,85,34,53,39,75,41,80,46,81,73,82,84,71,85,86,81,79,80,88,73,92,75,88,81,81,87,78,89,71,94,65,84,73,76,68,67,56,76,73,88,76,80,87,79,62,93,67,60,63,60,54,57,56,50,51,56,54,50,54,52,53,50,51,52,53,50,49,54,52,50,53,54,52,55,58,56,67,70,67,63,75,94,81,83,84,85,86,82,135